Protein AF-A0A9K3EDT5-F1 (afdb_monomer)

Foldseek 3Di:
DDDDDDDDDDDDDPPPVCVVLVVVVVVLVVLLVVLVVVLVVLVVVVVVDDDDDPVVVVVSVVVNVVSVVVNVVSVVVVVVSVVVVVVVVVVVVVVVVVVVVVPDDDDDDDDDDDDDDDDDDDDDDDDDDDDDDDDDDDDDDDDDDDDDDDDDDDDDDDDDDDDDDDDDDDDDDDDDDDDDDDDDPDDDPPVVVVVVVVVVVVVVVVVVVVVVVVVVVVVVVVVVVVVVVVVVVVVVVVVVVVVVVVVVVVVVVVVVVVVVVVVVVVVVVVVVVVVVVVVVVVVVVVVVVVVVVVVVVVVVVVVVVVVVVVVVVVVVVVVVVVVVVVVVVVVVVVVVVVVVVVVVVVVVVVVVVVVD

Mean predicted aligned error: 22.9 Å

InterPro domains:
  IPR051861 NET actin-binding domain-containing protein [PTHR32258] (10-166)

Structure (mmCIF, N/CA/C/O backbone):
data_AF-A0A9K3EDT5-F1
#
_entry.id   AF-A0A9K3EDT5-F1
#
loop_
_atom_site.group_PDB
_atom_site.id
_atom_site.type_symbol
_atom_site.label_atom_id
_atom_site.label_alt_id
_atom_site.label_comp_id
_atom_site.label_asym_id
_atom_site.label_entity_id
_atom_site.label_seq_id
_atom_site.pdbx_PDB_ins_code
_atom_site.Cartn_x
_atom_site.Cartn_y
_atom_site.Cartn_z
_atom_site.occupancy
_atom_site.B_iso_or_equiv
_atom_site.auth_seq_id
_atom_site.auth_comp_id
_atom_site.auth_asym_id
_atom_site.auth_atom_id
_atom_site.pdbx_PDB_model_num
ATOM 1 N N . MET A 1 1 ? -32.997 23.602 61.414 1.00 43.16 1 MET A N 1
ATOM 2 C CA . MET A 1 1 ? -34.288 23.415 60.732 1.00 43.16 1 MET A CA 1
ATOM 3 C C . MET A 1 1 ? -34.269 24.333 59.527 1.00 43.16 1 MET A C 1
ATOM 5 O O . MET A 1 1 ? -34.545 25.509 59.678 1.00 43.16 1 MET A O 1
ATOM 9 N N . GLU A 1 2 ? -33.826 23.812 58.388 1.00 38.19 2 GLU A N 1
ATOM 10 C CA . GLU A 1 2 ? -34.026 24.411 57.066 1.00 38.19 2 GLU A CA 1
ATOM 11 C C . GLU A 1 2 ? -33.925 23.248 56.064 1.00 38.19 2 GLU A C 1
ATOM 13 O O . GLU A 1 2 ? -32.839 22.777 55.736 1.00 38.19 2 GLU A O 1
ATOM 18 N N . GLY A 1 3 ? -35.081 22.667 55.724 1.00 40.41 3 GLY A N 1
ATOM 19 C CA . GLY A 1 3 ? -35.295 22.079 54.396 1.00 40.41 3 GLY A CA 1
ATOM 20 C C . GLY A 1 3 ? -35.531 23.244 53.425 1.00 40.41 3 GLY A C 1
ATOM 21 O O . GLY A 1 3 ? -35.895 24.324 53.878 1.00 40.41 3 GLY A O 1
ATOM 22 N N . VAL A 1 4 ? -35.277 23.133 52.122 1.00 38.19 4 VAL A N 1
ATOM 23 C CA . VAL A 1 4 ? -36.151 22.424 51.178 1.00 38.19 4 VAL A CA 1
ATOM 24 C C . VAL A 1 4 ? -35.347 21.888 49.979 1.00 38.19 4 VAL A C 1
ATOM 26 O O . VAL A 1 4 ? -34.751 22.636 49.214 1.00 38.19 4 VAL A O 1
ATOM 29 N N . GLU A 1 5 ? -35.352 20.560 49.879 1.00 33.84 5 GLU A N 1
ATOM 30 C CA . GLU A 1 5 ? -35.583 19.697 48.709 1.00 33.84 5 GLU A CA 1
ATOM 31 C C . GLU A 1 5 ? -35.160 20.153 47.296 1.00 33.84 5 GLU A C 1
ATOM 33 O O . GLU A 1 5 ? -35.779 20.989 46.641 1.00 33.84 5 GLU A O 1
ATOM 38 N N . THR A 1 6 ? -34.189 19.416 46.752 1.00 42.72 6 THR A N 1
ATOM 39 C CA . THR A 1 6 ? -33.945 19.236 45.318 1.00 42.72 6 THR A CA 1
ATOM 40 C C . THR A 1 6 ? -35.070 18.422 44.678 1.00 42.72 6 THR A C 1
ATOM 42 O O . THR A 1 6 ? -35.209 17.232 44.966 1.00 42.72 6 THR A O 1
ATOM 45 N N . LYS A 1 7 ? -35.839 19.031 43.769 1.00 34.59 7 LYS A N 1
ATOM 46 C CA . LYS A 1 7 ? -36.836 18.332 42.946 1.00 34.59 7 LYS A CA 1
ATOM 47 C C . LYS A 1 7 ? -36.276 18.081 41.545 1.00 34.59 7 LYS A C 1
ATOM 49 O O . LYS A 1 7 ? -36.161 18.990 40.726 1.00 34.59 7 LYS A O 1
ATOM 54 N N . SER A 1 8 ? -35.893 16.835 41.299 1.00 40.53 8 SER A N 1
ATOM 55 C CA . SER A 1 8 ? -35.549 16.280 39.992 1.00 40.53 8 SER A CA 1
ATOM 56 C C . SER A 1 8 ? -36.792 16.224 39.097 1.00 40.53 8 SER A C 1
ATOM 58 O O . SER A 1 8 ? -37.817 15.671 39.488 1.00 40.53 8 SER A O 1
ATOM 60 N N . PHE A 1 9 ? -36.703 16.773 37.882 1.00 32.06 9 PHE A N 1
ATOM 61 C CA . PHE A 1 9 ? -37.704 16.540 36.840 1.00 32.06 9 PHE A CA 1
ATOM 62 C C . PHE A 1 9 ? -37.253 15.397 35.934 1.00 32.06 9 PHE A C 1
ATOM 64 O O . PHE A 1 9 ? -36.204 15.443 35.291 1.00 32.06 9 PHE A O 1
ATOM 71 N N . SER A 1 10 ? -38.068 14.350 35.959 1.00 39.06 10 SER A N 1
ATOM 72 C CA . SER A 1 10 ? -37.917 13.073 35.284 1.00 39.06 10 SER A CA 1
ATOM 73 C C . SER A 1 10 ? -38.085 13.169 33.769 1.00 39.06 10 SER A C 1
ATOM 75 O O . SER A 1 10 ? -39.024 13.772 33.256 1.00 39.06 10 SER A O 1
ATOM 77 N N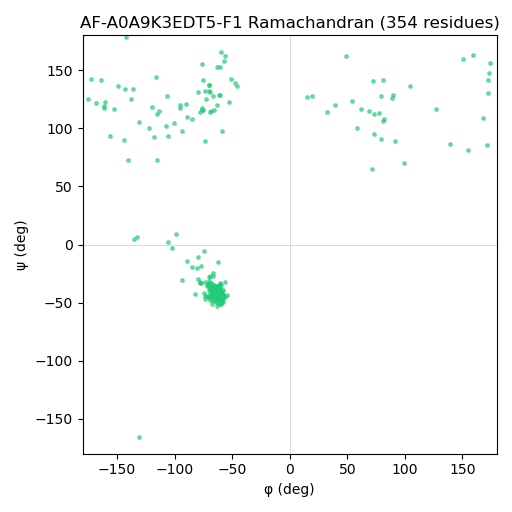 . LEU A 1 11 ? -37.180 12.465 33.097 1.00 48.59 11 LEU A N 1
ATOM 78 C CA . LEU A 1 11 ? -37.213 11.991 31.722 1.00 48.59 11 LEU A CA 1
ATOM 79 C C . LEU A 1 11 ? -38.426 11.075 31.492 1.00 48.59 11 LEU A C 1
ATOM 81 O O . LEU A 1 11 ? -38.347 9.888 31.788 1.00 48.59 11 LEU A O 1
ATOM 85 N N . VAL A 1 12 ? -39.528 11.590 30.954 1.00 46.44 12 VAL A N 1
ATOM 86 C CA . VAL A 1 12 ? -40.590 10.754 30.376 1.00 46.44 12 VAL A CA 1
ATOM 87 C C . VAL A 1 12 ? -41.151 11.478 29.150 1.00 46.44 12 VAL A C 1
ATOM 89 O O . VAL A 1 12 ? -41.390 12.676 29.213 1.00 46.44 12 VAL A O 1
ATOM 92 N N . GLU A 1 13 ? -41.315 10.716 28.062 1.00 46.66 13 GLU A N 1
ATOM 93 C CA . GLU A 1 13 ? -41.901 11.055 26.746 1.00 46.66 13 GLU A CA 1
ATOM 94 C C . GLU A 1 13 ? -40.942 11.395 25.592 1.00 46.66 13 GLU A C 1
ATOM 96 O O . GLU A 1 13 ? -40.908 12.494 25.058 1.00 46.66 13 GLU A O 1
ATOM 101 N N . GLY A 1 14 ? -40.234 10.364 25.114 1.00 44.78 14 GLY A N 1
ATOM 102 C CA . GLY A 1 14 ? -39.784 10.258 23.713 1.00 44.78 14 GLY A CA 1
ATOM 103 C C . GLY A 1 14 ? -40.068 8.882 23.081 1.00 44.78 14 GLY A C 1
ATOM 104 O O . GLY A 1 14 ? -39.620 8.582 21.973 1.00 44.78 14 GLY A O 1
ATOM 105 N N . SER A 1 15 ? -40.790 8.002 23.787 1.00 54.62 15 SER A N 1
ATOM 106 C CA . SER A 1 15 ? -40.673 6.550 23.591 1.00 54.62 15 SER A CA 1
ATOM 107 C C . SER A 1 15 ? -41.375 5.982 22.357 1.00 54.62 15 SER A C 1
ATOM 109 O O . SER A 1 15 ? -41.018 4.888 21.929 1.00 54.62 15 SER A O 1
ATOM 111 N N . GLN A 1 16 ? -42.328 6.685 21.736 1.00 50.31 16 GLN A N 1
ATOM 112 C CA . GLN A 1 16 ? -43.025 6.137 20.561 1.00 50.31 16 GLN A CA 1
ATOM 113 C C . GLN A 1 16 ? -42.397 6.563 19.224 1.00 50.31 16 GLN A C 1
ATOM 115 O O . GLN A 1 16 ? -42.404 5.789 18.265 1.00 50.31 16 GLN A O 1
ATOM 120 N N . ILE A 1 17 ? -41.797 7.755 19.173 1.00 52.16 17 ILE A N 1
ATOM 121 C CA . ILE A 1 17 ? -41.116 8.289 17.982 1.00 52.16 17 ILE A CA 1
ATOM 122 C C . ILE A 1 17 ? -39.693 7.722 17.897 1.00 52.16 17 ILE A C 1
ATOM 124 O O . ILE A 1 17 ? -39.290 7.224 16.844 1.00 52.16 17 ILE A O 1
ATOM 128 N N . GLY A 1 18 ? -38.978 7.665 19.029 1.00 54.50 18 GLY A N 1
ATOM 129 C CA . GLY A 1 18 ? -37.650 7.051 19.101 1.00 54.50 18 GLY A CA 1
ATOM 130 C C . GLY A 1 18 ? -37.652 5.566 18.732 1.00 54.50 18 GLY A C 1
ATOM 131 O O . GLY A 1 18 ? -36.713 5.092 18.105 1.00 54.50 18 GLY A O 1
ATOM 132 N N . SER A 1 19 ? -38.732 4.837 19.034 1.00 51.31 19 SER A N 1
ATOM 133 C CA . SER A 1 19 ? -38.853 3.408 18.717 1.00 51.31 19 SER A CA 1
ATOM 134 C C . SER A 1 19 ? -39.018 3.137 17.213 1.00 51.31 19 SER A C 1
ATOM 136 O O . SER A 1 19 ? -38.312 2.289 16.661 1.00 51.31 19 SER A O 1
ATOM 138 N N . LYS A 1 20 ? -39.882 3.890 16.513 1.00 55.53 20 LYS A N 1
ATOM 139 C CA . LYS A 1 20 ? -40.052 3.750 15.052 1.00 55.53 20 LYS A CA 1
ATOM 140 C C . LYS A 1 20 ? -38.806 4.200 14.288 1.00 55.53 20 LYS A C 1
ATOM 142 O O . LYS A 1 20 ? -38.405 3.544 13.329 1.00 55.53 20 LYS A O 1
ATOM 147 N N . PHE A 1 21 ? -38.162 5.270 14.753 1.00 58.94 21 PHE A N 1
ATOM 148 C CA . PHE A 1 21 ? -36.914 5.766 14.180 1.00 58.94 21 PHE A CA 1
ATOM 149 C C . PHE A 1 21 ? -35.750 4.797 14.413 1.00 58.94 21 PHE A C 1
ATOM 151 O O . PHE A 1 21 ? -35.014 4.493 13.482 1.00 58.94 21 PHE A O 1
ATOM 158 N N . SER A 1 22 ? -35.627 4.243 15.623 1.00 59.16 22 SER A N 1
ATOM 159 C CA . SER A 1 22 ? -34.607 3.240 15.953 1.00 59.16 22 SER A CA 1
ATOM 160 C C . SER A 1 22 ? -34.747 1.977 15.107 1.00 59.16 22 SER A C 1
ATOM 162 O O . SER A 1 22 ? -33.737 1.369 14.769 1.00 59.16 22 SER A O 1
ATOM 164 N N . THR A 1 23 ? -35.976 1.590 14.760 1.00 65.00 23 THR A N 1
ATOM 165 C CA . THR A 1 23 ? -36.232 0.411 13.920 1.00 65.00 23 THR A CA 1
ATOM 166 C C . THR A 1 23 ? -35.861 0.691 12.460 1.00 65.00 23 THR A C 1
ATOM 168 O O . THR A 1 23 ? -35.107 -0.069 11.865 1.00 65.00 23 THR A O 1
ATOM 171 N N . CYS A 1 24 ? -36.281 1.834 11.906 1.00 64.38 24 CYS A N 1
ATOM 172 C CA . CYS A 1 24 ? -35.968 2.196 10.519 1.00 64.38 24 CYS A CA 1
ATOM 173 C C . CYS A 1 24 ? -34.476 2.523 10.303 1.00 64.38 24 CYS A C 1
ATOM 175 O O . CYS A 1 24 ? -33.900 2.185 9.271 1.00 64.38 24 CYS A O 1
ATOM 177 N N . LEU A 1 25 ? -33.822 3.137 11.294 1.00 69.31 25 LEU A N 1
ATOM 178 C CA . LEU A 1 25 ? -32.380 3.374 11.276 1.00 69.31 25 LEU A CA 1
ATOM 179 C C . LEU A 1 25 ? -31.603 2.053 11.301 1.00 69.31 25 LEU A C 1
ATOM 181 O O . LEU A 1 25 ? -30.634 1.910 10.561 1.00 69.31 25 LEU A O 1
ATOM 185 N N . ALA A 1 26 ? -32.034 1.088 12.119 1.00 66.31 26 ALA A N 1
ATOM 186 C CA . ALA A 1 26 ? -31.410 -0.230 12.175 1.00 66.31 26 ALA A CA 1
ATOM 187 C C . ALA A 1 26 ? -31.532 -0.971 10.833 1.00 66.31 26 ALA A C 1
ATOM 189 O O . ALA A 1 26 ? -30.523 -1.451 10.322 1.00 66.31 26 ALA A O 1
ATOM 190 N N . GLU A 1 27 ? -32.720 -0.972 10.220 1.00 73.50 27 GLU A N 1
ATOM 191 C CA . GLU A 1 27 ? -32.956 -1.562 8.892 1.00 73.50 27 GLU A CA 1
ATOM 192 C C . GLU A 1 27 ? -32.094 -0.900 7.801 1.00 73.50 27 GLU A C 1
ATOM 194 O O . GLU A 1 27 ? -31.499 -1.586 6.967 1.00 73.50 27 GLU A O 1
ATOM 199 N N . ASN A 1 28 ? -31.958 0.431 7.828 1.00 74.56 28 ASN A N 1
ATOM 200 C CA . ASN A 1 28 ? -31.120 1.169 6.879 1.00 74.56 28 ASN A CA 1
ATOM 201 C C . ASN A 1 28 ? -29.622 0.878 7.066 1.00 74.56 28 ASN A C 1
ATOM 203 O O . ASN A 1 28 ? -28.891 0.754 6.082 1.00 74.56 28 ASN A O 1
ATOM 207 N N . VAL A 1 29 ? -29.151 0.769 8.312 1.00 73.12 29 VAL A N 1
ATOM 208 C CA . VAL A 1 29 ? -27.751 0.437 8.622 1.00 73.12 29 VAL A CA 1
ATOM 209 C C . VAL A 1 29 ? -27.432 -0.999 8.210 1.00 73.12 29 VAL A C 1
ATOM 211 O O . VAL A 1 29 ? -26.377 -1.241 7.621 1.00 73.12 29 VAL A O 1
ATOM 214 N N . GLU A 1 30 ? -28.340 -1.939 8.460 1.00 75.94 30 GLU A N 1
ATOM 215 C CA . GLU A 1 30 ? -28.186 -3.336 8.052 1.00 75.94 30 GLU A CA 1
ATOM 216 C C . GLU A 1 30 ? -28.188 -3.476 6.520 1.00 75.94 30 GLU A C 1
ATOM 218 O O . GLU A 1 30 ? -27.283 -4.099 5.956 1.00 75.94 30 GLU A O 1
ATOM 223 N N . GLY A 1 31 ? -29.116 -2.803 5.827 1.00 76.56 31 GLY A N 1
ATOM 224 C CA . GLY A 1 31 ? -29.148 -2.745 4.361 1.00 76.56 31 GLY A CA 1
ATOM 225 C C . GLY A 1 31 ? -27.883 -2.119 3.760 1.00 76.56 31 GLY A C 1
ATOM 226 O O . GLY A 1 31 ? -27.302 -2.659 2.815 1.00 76.56 31 GLY A O 1
ATOM 227 N N . PHE A 1 32 ? -27.387 -1.026 4.351 1.00 78.06 32 PHE A N 1
ATOM 228 C CA . PHE A 1 32 ? -26.125 -0.390 3.959 1.00 78.06 32 PHE A CA 1
ATOM 229 C C . PHE A 1 32 ? -24.941 -1.356 4.090 1.00 78.06 32 PHE A C 1
ATOM 231 O O . PHE A 1 32 ? -24.145 -1.502 3.158 1.00 78.06 32 PHE A O 1
ATOM 238 N N . GLN A 1 33 ? -24.833 -2.045 5.226 1.00 73.25 33 GLN A N 1
ATOM 239 C CA . GLN A 1 33 ? -23.751 -2.996 5.479 1.00 73.25 33 GLN A CA 1
ATOM 240 C C . GLN A 1 33 ? -23.803 -4.199 4.531 1.00 73.25 33 GLN A C 1
ATOM 242 O O . GLN A 1 33 ? -22.755 -4.631 4.039 1.00 73.25 33 GLN A O 1
ATOM 247 N N . GLN A 1 34 ? -24.998 -4.705 4.222 1.00 82.12 34 GLN A N 1
ATOM 248 C CA . GLN A 1 34 ? -25.176 -5.807 3.280 1.00 82.12 34 GLN A CA 1
ATOM 249 C C . GLN A 1 34 ? -24.757 -5.410 1.853 1.00 82.12 34 GLN A C 1
ATOM 251 O O . GLN A 1 34 ? -23.993 -6.142 1.220 1.00 82.12 34 GLN A O 1
ATOM 256 N N . CYS A 1 35 ? -25.145 -4.222 1.377 1.00 78.06 35 CYS A N 1
ATOM 257 C CA . CYS A 1 35 ? -24.711 -3.716 0.070 1.00 78.06 35 CYS A CA 1
ATOM 258 C C . CYS A 1 35 ? -23.188 -3.529 -0.011 1.00 78.06 35 CYS A C 1
ATOM 260 O O . CYS A 1 35 ? -22.565 -3.933 -0.993 1.00 78.06 35 CYS A O 1
ATOM 262 N N . VAL A 1 36 ? -22.558 -2.968 1.028 1.00 75.94 36 VAL A N 1
ATOM 263 C CA . VAL A 1 36 ? -21.090 -2.821 1.085 1.00 75.94 36 VAL A CA 1
ATOM 264 C C . VAL A 1 36 ? -20.396 -4.184 1.024 1.00 75.94 36 VAL A C 1
ATOM 266 O O . VAL A 1 36 ? -19.414 -4.349 0.298 1.00 75.94 36 VAL A O 1
ATOM 269 N N . LYS A 1 37 ? -20.922 -5.181 1.739 1.00 77.38 37 LYS A N 1
ATOM 270 C CA . LYS A 1 37 ? -20.393 -6.550 1.739 1.00 77.38 37 LYS A CA 1
ATOM 271 C C . LYS A 1 37 ? -20.474 -7.205 0.357 1.00 77.38 37 LYS A C 1
ATOM 273 O O . LYS A 1 37 ? -19.525 -7.867 -0.062 1.00 77.38 37 LYS A O 1
ATOM 278 N N . GLU A 1 38 ? -21.574 -7.012 -0.365 1.00 80.12 38 GLU A N 1
ATOM 279 C CA . GLU A 1 38 ? -21.746 -7.543 -1.723 1.00 80.12 38 GLU A CA 1
ATOM 280 C C . GLU A 1 38 ? -20.844 -6.840 -2.743 1.00 80.12 38 GLU A C 1
ATOM 282 O O . GLU A 1 38 ? -20.225 -7.511 -3.572 1.00 80.12 38 GLU A O 1
ATOM 287 N N . ILE A 1 39 ? -20.674 -5.519 -2.630 1.00 81.44 39 ILE A N 1
ATOM 288 C CA . ILE A 1 39 ? -19.723 -4.747 -3.445 1.00 81.44 39 ILE A CA 1
ATOM 289 C C . ILE A 1 39 ? -18.290 -5.251 -3.238 1.00 81.44 39 ILE A C 1
ATOM 291 O O . ILE A 1 39 ? -17.585 -5.516 -4.212 1.00 81.44 39 ILE A O 1
ATOM 295 N N . LEU A 1 40 ? -17.862 -5.429 -1.985 1.00 73.06 40 LEU A N 1
ATOM 296 C CA . LEU A 1 40 ? -16.523 -5.934 -1.671 1.00 73.06 40 LEU A CA 1
ATOM 297 C C . LEU A 1 40 ? -16.305 -7.344 -2.225 1.00 73.06 40 LEU A C 1
ATOM 299 O O . LEU A 1 40 ? -15.258 -7.608 -2.810 1.00 73.06 40 LEU A O 1
ATOM 303 N N . LYS A 1 41 ? -17.316 -8.216 -2.139 1.00 78.62 41 LYS A N 1
ATOM 304 C CA . LYS A 1 41 ? -17.271 -9.557 -2.734 1.00 78.62 41 LYS A CA 1
ATOM 305 C C . LYS A 1 41 ? -17.136 -9.510 -4.261 1.00 78.62 41 LYS A C 1
ATOM 307 O O . LYS A 1 41 ? -16.393 -10.308 -4.825 1.00 78.62 41 LYS A O 1
ATOM 312 N N . LEU A 1 42 ? -17.832 -8.592 -4.936 1.00 75.69 42 LEU A N 1
ATOM 313 C CA . LEU A 1 42 ? -17.721 -8.414 -6.390 1.00 75.69 42 LEU A CA 1
ATOM 314 C C . LEU A 1 42 ? -16.329 -7.910 -6.805 1.00 75.69 42 LEU A C 1
ATOM 316 O O . LEU A 1 42 ? -15.800 -8.378 -7.811 1.00 75.69 42 LEU A O 1
ATOM 320 N N . ILE A 1 43 ? -15.726 -7.008 -6.023 1.00 70.31 43 ILE A N 1
ATOM 321 C CA . ILE A 1 43 ? -14.359 -6.503 -6.249 1.00 70.31 43 ILE A CA 1
ATOM 322 C C . ILE A 1 43 ? -13.320 -7.607 -5.995 1.00 70.31 43 ILE A C 1
ATOM 324 O O . ILE A 1 43 ? -12.399 -7.793 -6.788 1.00 70.31 43 ILE A O 1
ATOM 328 N N . GLU A 1 44 ? -13.484 -8.384 -4.925 1.00 69.50 44 GLU A N 1
ATOM 329 C CA . GLU A 1 44 ? -12.588 -9.492 -4.569 1.00 69.50 44 GLU A CA 1
ATOM 330 C C . GLU A 1 44 ? -12.636 -10.632 -5.601 1.00 69.50 44 GLU A C 1
ATOM 332 O O . GLU A 1 44 ? -11.614 -11.236 -5.925 1.00 69.50 44 GLU A O 1
ATOM 337 N N . GLN A 1 45 ? -13.804 -10.886 -6.197 1.00 64.69 45 GLN A N 1
ATOM 338 C CA . GLN A 1 45 ? -13.939 -11.817 -7.321 1.00 64.69 45 GLN A CA 1
ATOM 339 C C . GLN A 1 45 ? -13.238 -11.331 -8.600 1.00 64.69 45 GLN A C 1
ATOM 341 O O . GLN A 1 45 ? -12.869 -12.161 -9.429 1.00 64.69 45 GLN A O 1
ATOM 346 N N . ASP A 1 46 ? -13.035 -10.024 -8.777 1.00 58.41 46 ASP A N 1
ATOM 347 C CA . ASP A 1 46 ? -12.356 -9.451 -9.946 1.00 58.41 46 ASP A CA 1
ATOM 348 C C . ASP A 1 46 ? -10.830 -9.595 -9.865 1.00 58.41 46 ASP A C 1
ATOM 350 O O . ASP A 1 46 ? -10.180 -9.875 -10.870 1.00 58.41 46 ASP A O 1
ATOM 354 N N . GLY A 1 47 ? -10.268 -9.548 -8.651 1.00 58.72 47 GLY A N 1
ATOM 355 C CA . GLY A 1 47 ? -8.847 -9.829 -8.406 1.00 58.72 47 GLY A CA 1
ATOM 356 C C . GLY A 1 47 ? -8.409 -11.259 -8.762 1.00 58.72 47 GLY A C 1
ATOM 357 O O . GLY A 1 47 ? -7.216 -11.512 -8.900 1.00 58.72 47 GLY A O 1
ATOM 358 N N . ASN A 1 48 ? -9.363 -12.178 -8.949 1.00 54.97 48 ASN A N 1
ATOM 359 C CA . ASN A 1 48 ? -9.121 -13.588 -9.272 1.00 54.97 48 ASN A CA 1
ATOM 360 C C . ASN A 1 48 ? -9.337 -13.935 -10.759 1.00 54.97 48 ASN A C 1
ATOM 362 O O . ASN A 1 48 ? -9.123 -15.083 -11.147 1.00 54.97 48 ASN A O 1
ATOM 366 N N . LEU A 1 49 ? -9.768 -12.986 -11.598 1.00 52.12 49 LEU A N 1
ATOM 367 C CA . LEU A 1 49 ? -10.100 -13.222 -13.008 1.00 52.12 49 LEU A CA 1
ATOM 368 C C . LEU A 1 49 ? -9.141 -12.464 -13.926 1.00 52.12 49 LEU A C 1
ATOM 370 O O . LEU A 1 49 ? -9.490 -11.485 -14.581 1.00 52.12 49 LEU A O 1
ATOM 374 N N . SER A 1 50 ? -7.910 -12.962 -13.984 1.00 54.62 50 SER A N 1
ATOM 375 C CA . SER A 1 50 ? -7.046 -12.719 -15.132 1.00 54.62 50 SER A CA 1
ATOM 376 C C . SER A 1 50 ? -7.634 -13.485 -16.317 1.00 54.62 50 SER A C 1
ATOM 378 O O . SER A 1 50 ? -7.634 -14.711 -16.297 1.00 54.62 50 SER A O 1
ATOM 380 N N . GLU A 1 51 ? -8.101 -12.752 -17.332 1.00 58.34 51 GLU A N 1
ATOM 381 C CA . GLU A 1 51 ? -8.315 -13.242 -18.703 1.00 58.34 51 GLU A CA 1
ATOM 382 C C . GLU A 1 51 ? -9.600 -14.070 -18.936 1.00 58.34 51 GLU A C 1
ATOM 384 O O . GLU A 1 51 ? -9.590 -15.286 -18.805 1.00 58.34 51 GLU A O 1
ATOM 389 N N . THR A 1 52 ? -10.726 -13.422 -19.306 1.00 48.88 52 THR A N 1
ATOM 390 C CA . THR A 1 52 ? -11.653 -13.854 -20.395 1.00 48.88 52 THR A CA 1
ATOM 391 C C . THR A 1 52 ? -12.969 -13.041 -20.481 1.00 48.88 52 THR A C 1
ATOM 393 O O . THR A 1 52 ? -13.728 -12.920 -19.526 1.00 48.88 52 THR A O 1
ATOM 396 N N . THR A 1 53 ? -13.283 -12.584 -21.704 1.00 52.19 53 THR A N 1
ATOM 397 C CA . THR A 1 53 ? -14.575 -12.085 -22.253 1.00 52.19 53 THR A CA 1
ATOM 398 C C . THR A 1 53 ? -15.157 -10.744 -21.749 1.00 52.19 53 THR A C 1
ATOM 400 O O . THR A 1 53 ? -15.615 -10.601 -20.620 1.00 52.19 53 THR A O 1
ATOM 403 N N . SER A 1 54 ? -15.224 -9.766 -22.667 1.00 55.56 54 SER A N 1
ATOM 404 C CA . SER A 1 54 ? -15.727 -8.390 -22.470 1.00 55.56 54 SER A CA 1
ATOM 405 C C . SER A 1 54 ? -17.166 -8.301 -21.936 1.00 55.56 54 SER A C 1
ATOM 407 O O . SER A 1 54 ? -17.476 -7.394 -21.169 1.00 55.56 54 SER A O 1
ATOM 409 N N . GLU A 1 55 ? -18.040 -9.250 -22.286 1.00 59.56 55 GLU A N 1
ATOM 410 C CA . GLU A 1 55 ? -19.457 -9.242 -21.879 1.00 59.56 55 GLU A CA 1
ATOM 411 C C . GLU A 1 55 ? -19.650 -9.495 -20.369 1.00 59.56 55 GLU A C 1
ATOM 413 O O . GLU A 1 55 ? -20.602 -9.002 -19.759 1.00 59.56 55 GLU A O 1
ATOM 418 N N . PHE A 1 56 ? -18.720 -10.206 -19.721 1.00 60.75 56 PHE A N 1
ATOM 419 C CA . PHE A 1 56 ? -18.784 -10.481 -18.284 1.00 60.75 56 PHE A CA 1
ATOM 420 C C . PHE A 1 56 ? -18.363 -9.271 -17.432 1.00 60.75 56 PHE A C 1
ATOM 422 O O . PHE A 1 56 ? -18.933 -9.033 -16.361 1.00 60.75 56 PHE A O 1
ATOM 429 N N . CYS A 1 57 ? -17.418 -8.463 -17.923 1.00 59.88 57 CYS A N 1
ATOM 430 C CA . CYS A 1 57 ? -17.013 -7.206 -17.288 1.00 59.88 57 CYS A CA 1
ATOM 431 C C . CYS A 1 57 ? -18.149 -6.172 -17.287 1.00 59.88 57 CYS A C 1
ATOM 433 O O . CYS A 1 57 ? -18.375 -5.521 -16.265 1.00 59.88 57 CYS A O 1
ATOM 435 N N . ASP A 1 58 ? -18.924 -6.073 -18.371 1.00 64.19 58 ASP A N 1
ATOM 436 C CA . ASP A 1 58 ? -20.071 -5.157 -18.451 1.00 64.19 58 ASP A CA 1
ATOM 437 C C . ASP A 1 58 ? -21.229 -5.591 -17.532 1.00 64.19 58 ASP A C 1
ATOM 439 O O . ASP A 1 58 ? -21.840 -4.767 -16.836 1.00 64.19 58 ASP A O 1
ATOM 443 N N . GLY A 1 59 ? -21.482 -6.901 -17.427 1.00 71.00 59 GLY A N 1
ATOM 444 C CA . GLY A 1 59 ? -22.447 -7.467 -16.476 1.00 71.00 59 GLY A CA 1
ATOM 445 C C . GLY A 1 59 ? -22.067 -7.243 -15.004 1.00 71.00 59 GLY A C 1
ATOM 446 O O . GLY A 1 59 ? -22.924 -6.987 -14.158 1.00 71.00 59 GLY A O 1
ATOM 447 N N . LYS A 1 60 ? -20.774 -7.291 -14.673 1.00 69.06 60 LYS A N 1
ATOM 448 C CA . LYS A 1 60 ? -20.275 -6.974 -13.324 1.00 69.06 60 LYS A CA 1
ATOM 449 C C . LYS A 1 60 ? -20.320 -5.482 -13.023 1.00 69.06 60 LYS A C 1
ATOM 451 O O . LYS A 1 60 ? -20.777 -5.089 -11.951 1.00 69.06 60 LYS A O 1
ATOM 456 N N . LYS A 1 61 ? -19.890 -4.648 -13.973 1.00 71.38 61 LYS A N 1
ATOM 457 C CA . LYS A 1 61 ? -19.915 -3.187 -13.849 1.00 71.38 61 LYS A CA 1
ATOM 458 C C . LYS A 1 61 ? -21.336 -2.675 -13.641 1.00 71.38 61 LYS A C 1
ATOM 460 O O . LYS A 1 61 ? -21.544 -1.812 -12.792 1.00 71.38 61 LYS A O 1
ATOM 465 N N . SER A 1 62 ? -22.319 -3.229 -14.349 1.00 73.44 62 SER A N 1
ATOM 466 C CA . SER A 1 62 ? -23.733 -2.879 -14.161 1.00 73.44 62 SER A CA 1
ATOM 467 C C . SER A 1 62 ? -24.277 -3.305 -12.788 1.00 73.44 62 SER A C 1
ATOM 469 O O . SER A 1 62 ? -24.950 -2.504 -12.137 1.00 73.44 62 SER A O 1
ATOM 471 N N . LYS A 1 63 ? -23.924 -4.494 -12.277 1.00 78.38 63 LYS A N 1
ATOM 472 C CA . LYS A 1 63 ? -24.281 -4.928 -10.907 1.00 78.38 63 LYS A CA 1
ATOM 473 C C . LYS A 1 63 ? -23.645 -4.055 -9.825 1.00 78.38 63 LYS A C 1
ATOM 475 O O . LYS A 1 63 ? -24.342 -3.589 -8.930 1.00 78.38 63 LYS A O 1
ATOM 480 N N . LEU A 1 64 ? -22.350 -3.763 -9.944 1.00 80.19 64 LEU A N 1
ATOM 481 C CA . LEU A 1 64 ? -21.642 -2.855 -9.039 1.00 80.19 64 LEU A CA 1
ATOM 482 C C . LEU A 1 64 ? -22.274 -1.454 -9.054 1.00 80.19 64 LEU A C 1
ATOM 484 O O . LEU A 1 64 ? -22.535 -0.879 -8.002 1.00 80.19 64 LEU A O 1
ATOM 488 N N . THR A 1 65 ? -22.586 -0.938 -10.245 1.00 71.75 65 THR A N 1
ATOM 489 C CA . THR A 1 65 ? -23.270 0.353 -10.422 1.00 71.75 65 THR A CA 1
ATOM 490 C C . THR A 1 65 ? -24.649 0.356 -9.756 1.00 71.75 65 THR A C 1
ATOM 492 O O . THR A 1 65 ? -25.015 1.341 -9.120 1.00 71.75 65 THR A O 1
ATOM 495 N N . THR A 1 66 ? -25.390 -0.754 -9.840 1.00 80.69 66 THR A N 1
ATOM 496 C CA . THR A 1 66 ? -26.711 -0.910 -9.206 1.00 80.69 66 THR A CA 1
ATOM 497 C C . THR A 1 66 ? -26.610 -0.853 -7.680 1.00 80.69 66 THR A C 1
ATOM 499 O O . THR A 1 66 ? -27.315 -0.061 -7.058 1.00 80.69 66 THR A O 1
ATOM 502 N N . HIS A 1 67 ? -25.683 -1.600 -7.072 1.00 80.69 67 HIS A N 1
ATOM 503 C CA . HIS A 1 67 ? -25.496 -1.579 -5.615 1.00 80.69 67 HIS A CA 1
ATOM 504 C C . HIS A 1 67 ? -24.973 -0.229 -5.100 1.00 80.69 67 HIS A C 1
ATOM 506 O O . HIS A 1 67 ? -25.394 0.234 -4.042 1.00 80.69 67 HIS A O 1
ATOM 512 N N . VAL A 1 68 ? -24.098 0.449 -5.851 1.00 80.00 68 VAL A N 1
ATOM 513 C CA . VAL A 1 68 ? -23.631 1.806 -5.506 1.00 80.00 68 VAL A CA 1
ATOM 514 C C . VAL A 1 68 ? -24.771 2.833 -5.595 1.00 80.00 68 VAL A C 1
ATOM 516 O O . VAL A 1 68 ? -24.866 3.732 -4.752 1.00 80.00 68 VAL A O 1
ATOM 519 N N . ALA A 1 69 ? -25.671 2.695 -6.572 1.00 73.06 69 ALA A N 1
ATOM 520 C CA . ALA A 1 69 ? -26.861 3.537 -6.679 1.00 73.06 69 ALA A CA 1
ATOM 521 C C . ALA A 1 69 ? -27.843 3.289 -5.520 1.00 73.06 69 ALA A C 1
ATOM 523 O O . ALA A 1 69 ? -28.375 4.240 -4.946 1.00 73.06 69 ALA A O 1
ATOM 524 N N . GLU A 1 70 ? -28.037 2.031 -5.120 1.00 83.19 70 GLU A N 1
ATOM 525 C CA . GLU A 1 70 ? -28.862 1.673 -3.964 1.00 83.19 70 GLU A CA 1
ATOM 526 C C . GLU A 1 70 ? -28.278 2.200 -2.645 1.00 83.19 70 GLU A C 1
ATOM 528 O O . GLU A 1 70 ? -29.013 2.749 -1.822 1.00 83.19 70 GLU A O 1
ATOM 533 N N . LEU A 1 71 ? -26.953 2.140 -2.482 1.00 81.69 71 LEU A N 1
ATOM 534 C CA . LEU A 1 71 ? -26.245 2.743 -1.352 1.00 81.69 71 LEU A CA 1
ATOM 535 C C . LEU A 1 71 ? -26.493 4.254 -1.273 1.00 81.69 71 LEU A C 1
ATOM 537 O O . LEU A 1 71 ? -26.799 4.790 -0.208 1.00 81.69 71 LEU A O 1
ATOM 541 N N . SER A 1 72 ? -26.412 4.930 -2.420 1.00 70.12 72 SER A N 1
ATOM 542 C CA . SER A 1 72 ? -26.675 6.369 -2.531 1.00 70.12 72 SER A CA 1
ATOM 543 C C . SER A 1 72 ? -28.126 6.704 -2.170 1.00 70.12 72 SER A C 1
ATOM 545 O O . SER A 1 72 ? -28.375 7.689 -1.475 1.00 70.12 72 SER A O 1
ATOM 547 N N . ARG A 1 73 ? -29.082 5.854 -2.570 1.00 87.00 73 ARG A N 1
ATOM 548 C CA . ARG A 1 73 ? -30.502 5.987 -2.209 1.00 87.00 73 ARG A CA 1
ATOM 549 C C . ARG A 1 73 ? -30.725 5.822 -0.703 1.00 87.00 73 ARG A C 1
ATOM 551 O O . ARG A 1 73 ? -31.437 6.630 -0.115 1.00 87.00 73 ARG A O 1
ATOM 558 N N . MET A 1 74 ? -30.120 4.810 -0.076 1.00 82.25 74 MET A N 1
ATOM 559 C CA . MET A 1 74 ? -30.224 4.597 1.377 1.00 82.25 74 MET A CA 1
ATOM 560 C C . MET A 1 74 ? -29.597 5.750 2.165 1.00 82.25 74 MET A C 1
ATOM 562 O O . MET A 1 74 ? -30.183 6.223 3.135 1.00 82.25 74 MET A O 1
ATOM 566 N N . HIS A 1 75 ? -28.450 6.259 1.711 1.00 77.75 75 HIS A N 1
ATOM 567 C CA . HIS A 1 75 ? -27.820 7.428 2.318 1.00 77.75 75 HIS A CA 1
ATOM 568 C C . HIS A 1 75 ? -28.696 8.687 2.197 1.00 77.75 75 HIS A C 1
ATOM 570 O O . HIS A 1 75 ? -28.805 9.440 3.158 1.00 77.75 75 HIS A O 1
ATOM 576 N N . ALA A 1 76 ? -29.370 8.904 1.063 1.00 75.00 76 ALA A N 1
ATOM 577 C CA . ALA A 1 76 ? -30.309 10.018 0.905 1.00 75.00 76 ALA A CA 1
ATOM 578 C C . ALA A 1 76 ? -31.496 9.924 1.881 1.00 75.00 76 ALA A C 1
ATOM 580 O O . ALA A 1 76 ? -31.805 10.900 2.558 1.00 75.00 76 ALA A O 1
ATOM 581 N N . VAL A 1 77 ? -32.093 8.735 2.033 1.00 81.94 77 VAL A N 1
ATOM 582 C CA . VAL A 1 77 ? -33.173 8.499 3.011 1.00 81.94 77 VAL A CA 1
ATOM 583 C C . VAL A 1 77 ? -32.695 8.772 4.439 1.00 81.94 77 VAL A C 1
ATOM 585 O O . VAL A 1 77 ? -33.421 9.376 5.224 1.00 81.94 77 VAL A O 1
ATOM 588 N N . LEU A 1 78 ? -31.468 8.370 4.776 1.00 79.75 78 LEU A N 1
ATOM 589 C CA . LEU A 1 78 ? -30.882 8.634 6.088 1.00 79.75 78 LEU A CA 1
ATOM 590 C C . LEU A 1 78 ? -30.669 10.138 6.331 1.00 79.75 78 LEU A C 1
ATOM 592 O O . LEU A 1 78 ? -30.963 10.644 7.413 1.00 79.75 78 LEU A O 1
ATOM 596 N N . VAL A 1 79 ? -30.192 10.869 5.322 1.00 73.56 79 VAL A N 1
ATOM 597 C CA . VAL A 1 79 ? -30.038 12.330 5.392 1.00 73.56 79 VAL A CA 1
ATOM 598 C C . VAL A 1 79 ? -31.393 13.019 5.583 1.00 73.56 79 VAL A C 1
ATOM 600 O O . VAL A 1 79 ? -31.503 13.891 6.445 1.00 73.56 79 VAL A O 1
ATOM 603 N N . ASP A 1 80 ? -32.433 12.591 4.865 1.00 76.38 80 ASP A N 1
ATOM 604 C CA . ASP A 1 80 ? -33.792 13.128 5.012 1.00 76.38 80 ASP A CA 1
ATOM 605 C C . ASP A 1 80 ? -34.374 12.839 6.406 1.00 76.38 80 ASP A C 1
ATOM 607 O O . ASP A 1 80 ? -34.990 13.708 7.027 1.00 76.38 80 ASP A O 1
ATOM 611 N N . GLN A 1 81 ? -34.119 11.644 6.945 1.00 81.06 81 GLN A N 1
ATOM 612 C CA . GLN A 1 81 ? -34.491 11.267 8.311 1.00 81.06 81 GLN A CA 1
ATOM 613 C C . GLN A 1 81 ? -33.803 12.146 9.363 1.00 81.06 81 GLN A C 1
ATOM 615 O O . GLN A 1 81 ? -34.448 12.593 10.314 1.00 81.06 81 GLN A O 1
ATOM 620 N N . HIS A 1 82 ? -32.514 12.445 9.190 1.00 74.81 82 HIS A N 1
ATOM 621 C CA . HIS A 1 82 ? -31.806 13.374 10.069 1.00 74.81 82 HIS A CA 1
ATOM 622 C C . HIS A 1 82 ? -32.315 14.814 9.928 1.00 74.81 82 HIS A C 1
ATOM 624 O O . HIS A 1 82 ? -32.449 15.504 10.938 1.00 74.81 82 HIS A O 1
ATOM 630 N N . ALA A 1 83 ? -32.649 15.266 8.717 1.00 75.81 83 ALA A N 1
ATOM 631 C CA . ALA A 1 83 ? -33.236 16.586 8.498 1.00 75.81 83 ALA A CA 1
ATOM 632 C C . ALA A 1 83 ? -34.610 16.720 9.176 1.00 75.81 83 ALA A C 1
ATOM 634 O O . ALA A 1 83 ? -34.888 17.744 9.804 1.00 75.81 83 ALA A O 1
ATOM 635 N N . HIS A 1 84 ? -35.436 15.671 9.119 1.00 76.88 84 HIS A N 1
ATOM 636 C CA . HIS A 1 84 ? -36.713 15.611 9.831 1.00 76.88 84 HIS A CA 1
ATOM 637 C C . HIS A 1 84 ? -36.520 15.678 11.349 1.00 76.88 84 HIS A C 1
ATOM 639 O O . HIS A 1 84 ? -37.174 16.481 12.008 1.00 76.88 84 HIS A O 1
ATOM 645 N N . LEU A 1 85 ? -35.569 14.909 11.894 1.00 75.94 85 LEU A N 1
ATOM 646 C CA . LEU A 1 85 ? -35.253 14.904 13.326 1.00 75.94 85 LEU A CA 1
ATOM 647 C C . LEU A 1 85 ? -34.770 16.274 13.818 1.00 75.94 85 LEU A C 1
ATOM 649 O O . LEU A 1 85 ? -35.200 16.746 14.867 1.00 75.94 85 LEU A O 1
ATOM 653 N N . ILE A 1 86 ? -33.894 16.928 13.056 1.00 75.38 86 ILE A N 1
ATOM 654 C CA . ILE A 1 86 ? -33.409 18.275 13.380 1.00 75.38 86 ILE A CA 1
ATOM 655 C C . ILE A 1 86 ? -34.568 19.281 13.318 1.00 75.38 86 ILE A C 1
ATOM 657 O O . ILE A 1 86 ? -34.687 20.136 14.195 1.00 75.38 86 ILE A O 1
ATOM 661 N N . GLY A 1 87 ? -35.446 19.161 12.318 1.00 74.12 87 GLY A N 1
ATOM 662 C CA . GLY A 1 87 ? -36.626 20.012 12.169 1.00 74.12 87 GLY A CA 1
ATOM 663 C C . GLY A 1 87 ? -37.658 19.835 13.288 1.00 74.12 87 GLY A C 1
ATOM 664 O O . GLY A 1 87 ? -38.195 20.827 13.777 1.00 74.12 87 GLY A O 1
ATOM 665 N N . GLU A 1 88 ? -37.925 18.603 13.720 1.00 72.44 88 GLU A N 1
ATOM 666 C CA . GLU A 1 88 ? -38.818 18.311 14.850 1.00 72.44 88 GLU A CA 1
ATOM 667 C C . GLU A 1 88 ? -38.215 18.763 16.181 1.00 72.44 88 GLU A C 1
ATOM 669 O O . GLU A 1 88 ? -38.891 19.441 16.948 1.00 72.44 88 GLU A O 1
ATOM 674 N N . PHE A 1 89 ? -36.924 18.510 16.419 1.00 67.62 89 PHE A N 1
ATOM 675 C CA . PHE A 1 89 ? -36.244 18.963 17.635 1.00 67.62 89 PHE A CA 1
ATOM 676 C C . PHE A 1 89 ? -36.206 20.495 17.748 1.00 67.62 89 PHE A C 1
ATOM 678 O O . PHE A 1 89 ? -36.352 21.044 18.841 1.00 67.62 89 PHE A O 1
ATOM 685 N N . SER A 1 90 ? -36.057 21.201 16.622 1.00 74.12 90 SER A N 1
ATOM 686 C CA . SER A 1 90 ? -36.136 22.665 16.581 1.00 74.12 90 SER A CA 1
ATOM 687 C C . SER A 1 90 ? -37.533 23.169 16.959 1.00 74.12 90 SER A C 1
ATOM 689 O O . SER A 1 90 ? -37.646 24.103 17.749 1.00 74.12 90 SER A O 1
ATOM 691 N N . LYS A 1 91 ? -38.597 22.521 16.464 1.00 73.56 91 LYS A N 1
ATOM 692 C CA . LYS A 1 91 ? -39.993 22.863 16.800 1.00 73.56 91 LYS A CA 1
ATOM 693 C C . LYS A 1 91 ? -40.346 22.529 18.251 1.00 73.56 91 LYS A C 1
ATOM 695 O O . LYS A 1 91 ? -41.061 23.288 18.904 1.00 73.56 91 LYS A O 1
ATOM 700 N N . ASP A 1 92 ? -39.822 21.430 18.782 1.00 69.44 92 ASP A N 1
ATOM 701 C CA . ASP A 1 92 ? -39.987 21.064 20.191 1.00 69.44 92 ASP A CA 1
ATOM 702 C C . ASP A 1 92 ? -39.251 22.042 21.116 1.00 69.44 92 ASP A C 1
ATOM 704 O O . ASP A 1 92 ? -39.751 22.372 22.190 1.00 69.44 92 ASP A O 1
ATOM 708 N N . CYS A 1 93 ? -38.101 22.579 20.696 1.00 62.00 93 CYS A N 1
ATOM 709 C CA . CYS A 1 93 ? -37.419 23.646 21.428 1.00 62.00 93 CYS A CA 1
ATOM 710 C C . CYS A 1 93 ? -38.187 24.975 21.358 1.00 62.00 93 CYS A C 1
ATOM 712 O O . CYS A 1 93 ? -38.378 25.613 22.392 1.00 62.00 93 CYS A O 1
ATOM 714 N N . GLU A 1 94 ? -38.672 25.375 20.178 1.00 59.75 94 GLU A N 1
ATOM 715 C CA . GLU A 1 94 ? -39.472 26.598 19.997 1.00 59.75 94 GLU A CA 1
ATOM 716 C C . GLU A 1 94 ? -40.779 26.550 20.797 1.00 59.75 94 GLU A C 1
ATOM 718 O O . GLU A 1 94 ? -41.067 27.477 21.551 1.00 59.75 94 GLU A O 1
ATOM 723 N N . SER A 1 95 ? -41.518 25.439 20.745 1.00 61.25 95 SER A N 1
ATOM 724 C CA . SER A 1 95 ? -42.766 25.273 21.505 1.00 61.25 95 SER A CA 1
ATOM 725 C C . SER A 1 95 ? -42.552 25.217 23.024 1.00 61.25 95 SER A C 1
ATOM 727 O O . SER A 1 95 ? -43.437 25.603 23.794 1.00 61.25 95 SER A O 1
ATOM 729 N N . LYS A 1 96 ? -41.374 24.773 23.482 1.00 55.84 96 LYS A N 1
ATOM 730 C CA . LYS A 1 96 ? -40.999 24.760 24.906 1.00 55.84 96 LYS A CA 1
ATOM 731 C C . LYS A 1 96 ? -40.540 26.135 25.400 1.00 55.84 96 LYS A C 1
ATOM 733 O O . LYS A 1 96 ? -40.779 26.456 26.562 1.00 55.84 96 LYS A O 1
ATOM 738 N N . ILE A 1 97 ? -39.957 26.957 24.527 1.00 58.72 97 ILE A N 1
ATOM 739 C CA . ILE A 1 97 ? -39.624 28.364 24.802 1.00 58.72 97 ILE A CA 1
ATOM 740 C C . ILE A 1 97 ? -40.894 29.233 24.781 1.00 58.72 97 ILE A C 1
ATOM 742 O O . ILE A 1 97 ? -41.085 30.051 25.679 1.00 58.72 97 ILE A O 1
ATOM 746 N N . GLU A 1 98 ? -41.806 29.014 23.830 1.00 54.78 98 GLU A N 1
ATOM 747 C CA . GLU A 1 98 ? -43.079 29.745 23.720 1.00 54.78 98 GLU A CA 1
ATOM 748 C C . GLU A 1 98 ? -44.003 29.482 24.924 1.00 54.78 98 GLU A C 1
ATOM 750 O O . GLU A 1 98 ? -44.607 30.411 25.461 1.00 54.78 98 GLU A O 1
ATOM 755 N N . LYS A 1 99 ? -44.029 28.245 25.446 1.00 57.06 99 LYS A N 1
ATOM 756 C CA . LYS A 1 99 ? -44.762 27.907 26.682 1.00 57.06 99 LYS A CA 1
ATOM 757 C C . LYS A 1 99 ? -44.147 28.502 27.954 1.00 57.06 99 LYS A C 1
ATOM 759 O O . LYS A 1 99 ? -44.882 28.756 28.897 1.00 57.06 99 LYS A O 1
ATOM 764 N N . GLN A 1 100 ? -42.836 28.749 27.994 1.00 51.69 100 GLN A N 1
ATOM 765 C CA . GLN A 1 100 ? -42.189 29.405 29.143 1.00 51.69 100 GLN A CA 1
ATOM 766 C C . GLN A 1 100 ? -42.353 30.933 29.134 1.00 51.69 100 GLN A C 1
ATOM 768 O O . GLN A 1 100 ? -42.226 31.557 30.185 1.00 51.69 100 GLN A O 1
ATOM 773 N N . TYR A 1 101 ? -42.659 31.536 27.981 1.00 49.50 101 TYR A N 1
ATOM 774 C CA . TYR A 1 101 ? -42.878 32.982 27.852 1.00 49.50 101 TYR A CA 1
ATOM 775 C C . TYR A 1 101 ? -44.340 33.409 28.082 1.00 49.50 101 TYR A C 1
ATOM 777 O O . TYR A 1 101 ? -44.603 34.592 28.287 1.00 49.50 101 TYR A O 1
ATOM 785 N N . LEU A 1 102 ? -45.292 32.466 28.075 1.00 48.47 102 LEU A N 1
ATOM 786 C CA . LEU A 1 102 ? -46.718 32.766 28.259 1.00 48.47 102 LEU A CA 1
ATOM 787 C C . LEU A 1 102 ? -47.148 32.856 29.738 1.00 48.47 102 LEU A C 1
ATOM 789 O O . LEU A 1 102 ? -48.146 33.507 30.032 1.00 48.47 102 LEU A O 1
ATOM 793 N N . ASP A 1 103 ? -46.365 32.296 30.668 1.00 41.31 103 ASP A N 1
ATOM 794 C CA . ASP A 1 103 ? -46.687 32.265 32.108 1.00 41.31 103 ASP A CA 1
ATOM 795 C C . ASP A 1 103 ? -45.988 33.365 32.937 1.00 41.31 103 ASP A C 1
ATOM 797 O O . ASP A 1 103 ? -46.052 33.359 34.166 1.00 41.31 103 ASP A O 1
ATOM 801 N N . SER A 1 104 ? -45.329 34.340 32.301 1.00 44.22 104 SER A N 1
ATOM 802 C CA . SER A 1 104 ? -44.674 35.443 33.018 1.00 44.22 104 SER A CA 1
ATOM 803 C C . SER A 1 104 ? -44.838 36.785 32.305 1.00 44.22 104 SER A C 1
ATOM 805 O O . SER A 1 104 ? -43.880 37.350 31.780 1.00 44.22 104 SER A O 1
ATOM 807 N N . TYR A 1 105 ? -46.048 37.341 32.360 1.00 40.44 105 TYR A N 1
ATOM 808 C CA . TYR A 1 105 ? -46.251 38.784 32.243 1.00 40.44 105 TYR A CA 1
ATOM 809 C C . TYR A 1 105 ? -46.975 39.306 33.485 1.00 40.44 105 TYR A C 1
ATOM 811 O O . TYR A 1 105 ? -48.198 39.238 33.570 1.00 40.44 105 TYR A O 1
ATOM 819 N N . ASP A 1 106 ? -46.213 39.894 34.409 1.00 32.78 106 ASP A N 1
ATOM 820 C CA . ASP A 1 106 ? -46.701 41.039 35.170 1.00 32.78 106 ASP A CA 1
ATOM 821 C C . ASP A 1 106 ? -45.599 42.109 35.312 1.00 32.78 106 ASP A C 1
ATOM 823 O O . ASP A 1 106 ? -44.492 41.850 35.776 1.00 32.78 106 ASP A O 1
ATOM 827 N N . SER A 1 107 ? -45.969 43.317 34.888 1.00 37.28 107 SER A N 1
ATOM 828 C CA . SER A 1 107 ? -45.424 44.638 35.226 1.00 37.28 107 SER A CA 1
ATOM 829 C C . SER A 1 107 ? -44.056 45.166 34.712 1.00 37.28 107 SER A C 1
ATOM 831 O O . SER A 1 107 ? -42.973 44.812 35.165 1.00 37.28 107 SER A O 1
ATOM 833 N N . SER A 1 108 ? -44.195 46.192 33.849 1.00 36.62 108 SER A N 1
ATOM 834 C CA . SER A 1 108 ? -43.483 47.494 33.773 1.00 36.62 108 SER A CA 1
ATOM 835 C C . SER A 1 108 ? -42.014 47.628 33.286 1.00 36.62 108 SER A C 1
ATOM 837 O O . SER A 1 108 ? -41.098 47.601 34.092 1.00 36.62 108 SER A O 1
ATOM 839 N N . SER A 1 109 ? -41.851 47.928 31.978 1.00 38.47 109 SER A N 1
ATOM 840 C CA . SER A 1 109 ? -41.208 49.114 31.314 1.00 38.47 109 SER A CA 1
ATOM 841 C C . SER A 1 109 ? -39.793 49.653 31.720 1.00 38.47 109 SER A C 1
ATOM 843 O O . SER A 1 109 ? -39.361 49.456 32.845 1.00 38.47 109 SER A O 1
ATOM 845 N N . PRO A 1 110 ? -39.089 50.474 30.888 1.00 54.59 110 PRO A N 1
ATOM 846 C CA . PRO A 1 110 ? -38.159 50.065 29.821 1.00 54.59 110 PRO A CA 1
ATOM 847 C C . PRO A 1 110 ? -36.785 50.808 29.886 1.00 54.59 110 PRO A C 1
ATOM 849 O O . PRO A 1 110 ? -36.514 51.525 30.843 1.00 54.59 110 PRO A O 1
ATOM 852 N N . GLN A 1 111 ? -36.002 50.725 28.789 1.00 33.44 111 GLN A N 1
ATOM 853 C CA . GLN A 1 111 ? -34.748 51.441 28.417 1.00 33.44 111 GLN A CA 1
ATOM 854 C C . GLN A 1 111 ? -33.474 50.565 28.562 1.00 33.44 111 GLN A C 1
ATOM 856 O O . GLN A 1 111 ? -33.350 49.835 29.530 1.00 33.44 111 GLN A O 1
ATOM 861 N N . VAL A 1 112 ? -32.480 50.508 27.660 1.00 30.08 112 VAL A N 1
ATOM 862 C CA . VAL A 1 112 ? -31.988 51.389 26.580 1.00 30.08 112 VAL A CA 1
ATOM 863 C C . VAL A 1 112 ? -31.370 50.531 25.450 1.00 30.08 112 VAL A C 1
ATOM 865 O O . VAL A 1 112 ? -30.603 49.611 25.708 1.00 30.08 112 VAL A O 1
ATOM 868 N N . THR A 1 113 ? -31.702 50.886 24.207 1.00 34.97 113 THR A N 1
ATOM 869 C CA . THR A 1 113 ? -30.883 50.979 22.975 1.00 34.97 113 THR A CA 1
ATOM 870 C C . THR A 1 113 ? -29.492 50.315 22.932 1.00 34.97 113 THR A C 1
ATOM 872 O O . THR A 1 113 ? -28.597 50.728 23.658 1.00 34.97 113 THR A O 1
ATOM 875 N N . GLN A 1 114 ? -29.242 49.465 21.923 1.00 33.88 114 GLN A N 1
ATOM 876 C CA . GLN A 1 114 ? -28.344 49.788 20.792 1.00 33.88 114 GLN A CA 1
ATOM 877 C C . GLN A 1 114 ? -28.328 48.678 19.724 1.00 33.88 114 GLN A C 1
ATOM 879 O O . GLN A 1 114 ? -28.081 47.509 19.999 1.00 33.88 114 GLN A O 1
ATOM 884 N N . MET A 1 115 ? -28.614 49.092 18.486 1.00 30.67 115 MET A N 1
ATOM 885 C CA . MET A 1 115 ? -28.444 48.332 17.246 1.00 30.67 115 MET A CA 1
ATOM 886 C C . MET A 1 115 ? -26.984 47.933 17.014 1.00 30.67 115 MET A C 1
ATOM 888 O O . MET A 1 115 ? -26.123 48.717 17.375 1.00 30.67 115 MET A O 1
ATOM 892 N N . PHE A 1 116 ? -26.731 46.831 16.293 1.00 31.28 116 PHE A N 1
ATOM 893 C CA . PHE A 1 116 ? -25.965 46.812 15.030 1.00 31.28 116 PHE A CA 1
ATOM 894 C C . PHE A 1 116 ? -26.201 45.478 14.280 1.00 31.28 116 PHE A C 1
ATOM 896 O O . PHE A 1 116 ? -26.344 44.414 14.873 1.00 31.28 116 PHE A O 1
ATOM 903 N N . THR A 1 117 ? -26.303 45.585 12.958 1.00 38.66 117 THR A N 1
ATOM 904 C CA . THR A 1 117 ? -26.574 44.568 11.920 1.00 38.66 117 THR A CA 1
ATOM 905 C C . THR A 1 117 ? -25.504 43.468 11.797 1.00 38.66 117 THR A C 1
ATOM 907 O O . THR A 1 117 ? -24.332 43.778 12.005 1.00 38.66 117 THR A O 1
ATOM 910 N N . PRO A 1 118 ? -25.827 42.238 11.336 1.00 34.22 118 PRO A N 1
ATOM 911 C CA . PRO A 1 118 ? -24.813 41.255 10.970 1.00 34.22 118 PRO A CA 1
ATOM 912 C C . PRO A 1 118 ? -24.525 41.288 9.461 1.00 34.22 118 PRO A C 1
ATOM 914 O O . PRO A 1 118 ? -25.411 41.022 8.650 1.00 34.22 118 PRO A O 1
ATOM 917 N N . ASP A 1 119 ? -23.271 41.562 9.095 1.00 29.69 119 ASP A N 1
ATOM 918 C CA . ASP A 1 119 ? -22.738 41.257 7.766 1.00 29.69 119 ASP A CA 1
ATOM 919 C C . ASP A 1 119 ? -21.601 40.222 7.863 1.00 29.69 119 ASP A C 1
ATOM 921 O O . ASP A 1 119 ? -20.835 40.177 8.826 1.00 29.69 119 ASP A O 1
ATOM 925 N N . LYS A 1 120 ? -21.586 39.372 6.837 1.00 36.19 120 LYS A N 1
ATOM 926 C CA . LYS A 1 120 ? -20.559 38.476 6.288 1.00 36.19 120 LYS A CA 1
ATOM 927 C C . LYS A 1 120 ? -19.329 38.020 7.102 1.00 36.19 120 LYS A C 1
ATOM 929 O O . LYS A 1 120 ? -18.423 38.775 7.426 1.00 36.19 120 LYS A O 1
ATOM 934 N N . THR A 1 121 ? -19.193 36.686 7.085 1.00 35.25 121 THR A N 1
ATOM 935 C CA . THR A 1 121 ? -17.964 35.882 6.890 1.00 35.25 121 THR A CA 1
ATOM 936 C C . THR A 1 121 ? -16.826 36.007 7.907 1.00 35.25 121 THR A C 1
ATOM 938 O O . THR A 1 121 ? -16.096 36.988 7.933 1.00 35.25 121 THR A O 1
ATOM 941 N N . SER A 1 122 ? -16.514 34.909 8.600 1.00 35.09 122 SER A N 1
ATOM 942 C CA . SER A 1 122 ? -15.263 34.156 8.380 1.00 35.09 122 SER A CA 1
ATOM 943 C C . SER A 1 122 ? -15.070 33.057 9.428 1.00 35.09 122 SER A C 1
ATOM 945 O O . SER A 1 122 ? -15.380 33.190 10.608 1.00 35.09 122 SER A O 1
ATOM 947 N N . ASN A 1 123 ? -14.560 31.939 8.920 1.00 37.19 123 ASN A N 1
ATOM 948 C CA . ASN A 1 123 ? -14.103 30.766 9.641 1.00 37.19 123 ASN A CA 1
ATOM 949 C C . ASN A 1 123 ? -12.967 31.071 10.630 1.00 37.19 123 ASN A C 1
ATOM 951 O O . ASN A 1 123 ? -12.235 32.046 10.490 1.00 37.19 123 ASN A O 1
ATOM 955 N N . THR A 1 124 ? -12.745 30.091 11.512 1.00 39.91 124 THR A N 1
ATOM 956 C CA . THR A 1 124 ? -11.591 29.863 12.405 1.00 39.91 124 THR A C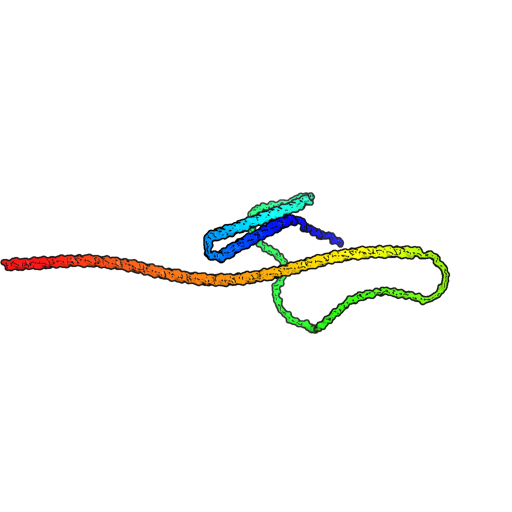A 1
ATOM 957 C C . THR A 1 124 ? -11.676 30.467 13.810 1.00 39.91 124 THR A C 1
ATOM 959 O O . THR A 1 124 ? -11.149 31.533 14.110 1.00 39.91 124 THR A O 1
ATOM 962 N N . ARG A 1 125 ? -12.238 29.688 14.744 1.00 32.28 125 ARG A N 1
ATOM 963 C CA . ARG A 1 125 ? -11.922 29.813 16.172 1.00 32.28 125 ARG A CA 1
ATOM 964 C C . ARG A 1 125 ? -11.064 28.632 16.614 1.00 32.28 125 ARG A C 1
ATOM 966 O O . ARG A 1 125 ? -11.548 27.529 16.829 1.00 32.28 125 ARG A O 1
ATOM 973 N N . LYS A 1 126 ? -9.764 28.912 16.732 1.00 35.88 126 LYS A N 1
ATOM 974 C CA . LYS A 1 126 ? -8.832 28.215 17.620 1.00 35.88 126 LYS A CA 1
ATOM 975 C C . LYS A 1 126 ? -9.309 28.461 19.053 1.00 35.88 126 LYS A C 1
ATOM 977 O O . LYS A 1 126 ? -9.390 29.616 19.471 1.00 35.88 126 LYS A O 1
ATOM 982 N N . CYS A 1 127 ? -9.628 27.407 19.794 1.00 29.84 127 CYS A N 1
ATOM 983 C CA . CYS A 1 127 ? -9.945 27.530 21.213 1.00 29.84 127 CYS A CA 1
ATOM 984 C C . CYS A 1 127 ? -8.653 27.720 22.014 1.00 29.84 127 CYS A C 1
ATOM 986 O O . CYS A 1 127 ? -7.762 26.874 22.012 1.00 29.84 127 CYS A O 1
ATOM 988 N N . ARG A 1 128 ? -8.575 28.881 22.666 1.00 31.27 128 ARG A N 1
ATOM 989 C CA . ARG A 1 128 ? -7.587 29.283 23.664 1.00 31.27 128 ARG A CA 1
ATOM 990 C C . ARG A 1 128 ? -8.121 28.871 25.037 1.00 31.27 128 ARG A C 1
ATOM 992 O O . ARG A 1 128 ? -9.200 29.309 25.423 1.00 31.27 128 ARG A O 1
ATOM 999 N N . THR A 1 129 ? -7.369 28.039 25.743 1.00 39.72 129 THR A N 1
ATOM 1000 C CA . THR A 1 129 ? -7.629 27.607 27.124 1.00 39.72 129 THR A CA 1
ATOM 1001 C C . THR A 1 129 ? -7.415 28.768 28.104 1.00 39.72 129 THR A C 1
ATOM 1003 O O . THR A 1 129 ? -6.412 29.479 27.967 1.00 39.72 129 THR A O 1
ATOM 1006 N N . PRO A 1 130 ? -8.290 28.976 29.106 1.00 34.03 130 PRO A N 1
ATOM 1007 C CA . PRO A 1 130 ? -7.989 29.841 30.235 1.00 34.03 130 PRO A CA 1
ATOM 1008 C C . PRO A 1 130 ? -7.102 29.133 31.262 1.00 34.03 130 PRO A C 1
ATOM 1010 O O . PRO A 1 130 ? -7.353 28.011 31.689 1.00 34.03 130 PRO A O 1
ATOM 1013 N N . ILE A 1 131 ? -6.063 29.873 31.616 1.00 34.03 131 ILE A N 1
ATOM 1014 C CA . ILE A 1 131 ? -5.092 29.724 32.695 1.00 34.03 131 ILE A CA 1
ATOM 1015 C C . ILE A 1 131 ? -5.748 29.502 34.063 1.00 34.03 131 ILE A C 1
ATOM 1017 O O . ILE A 1 131 ? -6.708 30.190 34.404 1.00 34.03 131 ILE A O 1
ATOM 1021 N N . GLY A 1 132 ? -5.127 28.640 34.875 1.00 29.41 132 GLY A N 1
ATOM 1022 C CA . GLY A 1 132 ? -5.257 28.684 36.330 1.00 29.41 132 GLY A CA 1
ATOM 1023 C C . GLY A 1 132 ? -5.005 27.351 37.027 1.00 29.41 132 GLY A C 1
ATOM 1024 O O . GLY A 1 132 ? -5.966 26.670 37.358 1.00 29.41 132 GLY A O 1
ATOM 1025 N N . LEU A 1 133 ? -3.733 26.996 37.247 1.00 35.09 133 LEU A N 1
ATOM 1026 C CA . LEU A 1 133 ? -3.151 26.628 38.553 1.00 35.09 133 LEU A CA 1
ATOM 1027 C C . LEU A 1 133 ? -1.765 25.992 38.347 1.00 35.09 133 LEU A C 1
ATOM 1029 O O . LEU A 1 133 ? -1.629 24.879 37.843 1.00 35.09 133 LEU A O 1
ATOM 1033 N N . ASP A 1 134 ? -0.745 26.753 38.742 1.00 32.06 134 ASP A N 1
ATOM 1034 C CA . ASP A 1 134 ? 0.653 26.351 38.853 1.00 32.06 134 ASP A CA 1
ATOM 1035 C C . ASP A 1 134 ? 0.852 25.355 40.004 1.00 32.06 134 ASP A C 1
ATOM 1037 O O . ASP A 1 134 ? 0.462 25.635 41.136 1.00 32.06 134 ASP A O 1
ATOM 1041 N N . ALA A 1 135 ? 1.551 24.249 39.747 1.00 33.94 135 ALA A N 1
ATOM 1042 C CA . ALA A 1 135 ? 2.445 23.629 40.723 1.00 33.94 135 ALA A CA 1
ATOM 1043 C C . ALA A 1 135 ? 3.446 22.713 40.004 1.00 33.94 135 ALA A C 1
ATOM 1045 O O . ALA A 1 135 ? 3.094 21.805 39.255 1.00 33.94 135 ALA A O 1
ATOM 1046 N N . LEU A 1 136 ? 4.716 23.019 40.233 1.00 37.88 136 LEU A N 1
ATOM 1047 C CA . LEU A 1 136 ? 5.914 22.456 39.629 1.00 37.88 136 LEU A CA 1
ATOM 1048 C C . LEU A 1 136 ? 6.049 20.949 39.899 1.00 37.88 136 LEU A C 1
ATOM 1050 O O . LEU A 1 136 ? 6.066 20.530 41.052 1.00 37.88 136 LEU A O 1
ATOM 1054 N N . LEU A 1 137 ? 6.263 20.151 38.850 1.00 34.50 137 LEU A N 1
ATOM 1055 C CA . LEU A 1 137 ? 6.811 18.797 38.964 1.00 34.50 137 LEU A CA 1
ATOM 1056 C C . LEU A 1 137 ? 8.143 18.716 38.209 1.00 34.50 137 LEU A C 1
ATOM 1058 O O . LEU A 1 137 ? 8.193 18.419 37.020 1.00 34.50 137 LEU A O 1
ATOM 1062 N N . SER A 1 138 ? 9.223 18.963 38.949 1.00 32.94 138 SER A N 1
ATOM 1063 C CA . SER A 1 138 ? 10.535 18.336 38.742 1.00 32.94 138 SER A CA 1
ATOM 1064 C C . SER A 1 138 ? 10.760 17.462 39.979 1.00 32.94 138 SER A C 1
ATOM 1066 O O . SER A 1 138 ? 10.637 17.957 41.092 1.00 32.94 138 SER A O 1
ATOM 1068 N N . SER A 1 139 ? 10.826 16.135 39.859 1.00 38.84 139 SER A N 1
ATOM 1069 C CA . SER A 1 139 ? 11.943 15.323 39.343 1.00 38.84 139 SER A CA 1
ATOM 1070 C C . SER A 1 139 ? 12.937 14.933 40.446 1.00 38.84 139 SER A C 1
ATOM 1072 O O . SER A 1 139 ? 13.513 15.798 41.096 1.00 38.84 139 SER A O 1
ATOM 1074 N N . GLY A 1 140 ? 13.187 13.621 40.557 1.00 32.88 140 GLY A N 1
ATOM 1075 C CA . GLY A 1 140 ? 14.304 13.003 41.288 1.00 32.88 140 GLY A CA 1
ATOM 1076 C C . GLY A 1 140 ? 13.984 12.701 42.756 1.00 32.88 140 GLY A C 1
ATOM 1077 O O . GLY A 1 140 ? 13.499 13.557 43.472 1.00 32.88 140 GLY A O 1
ATOM 1078 N N . GLY A 1 141 ? 14.190 11.511 43.311 1.00 33.47 141 GLY A N 1
ATOM 1079 C CA . GLY A 1 141 ? 15.067 10.416 42.919 1.00 33.47 141 GLY A CA 1
ATOM 1080 C C . GLY A 1 141 ? 15.924 10.034 44.129 1.00 33.47 141 GLY A C 1
ATOM 1081 O O . GLY A 1 141 ? 16.727 10.844 44.562 1.00 33.47 141 GLY A O 1
ATOM 1082 N N . GLY A 1 142 ? 15.763 8.800 44.622 1.00 34.47 142 GLY A N 1
ATOM 1083 C CA . GLY A 1 142 ? 16.763 8.049 45.397 1.00 34.47 142 GLY A CA 1
ATOM 1084 C C . GLY A 1 142 ? 17.062 8.484 46.842 1.00 34.47 142 GLY A C 1
ATOM 1085 O O . GLY A 1 142 ? 17.221 9.658 47.144 1.00 34.47 142 GLY A O 1
ATOM 1086 N N . GLY A 1 143 ? 17.258 7.497 47.725 1.00 29.03 143 GLY A N 1
ATOM 1087 C CA . GLY A 1 143 ? 18.048 7.693 48.948 1.00 29.03 143 GLY A CA 1
ATOM 1088 C C . GLY A 1 143 ? 17.481 7.040 50.204 1.00 29.03 143 GLY A C 1
ATOM 1089 O O . GLY A 1 143 ? 16.785 7.671 50.988 1.00 29.03 143 GLY A O 1
ATOM 1090 N N . SER A 1 144 ? 17.826 5.774 50.417 1.00 40.16 144 SER A N 1
ATOM 1091 C CA . SER A 1 144 ? 17.649 5.023 51.664 1.00 40.16 144 SER A CA 1
ATOM 1092 C C . SER A 1 144 ? 18.666 5.419 52.743 1.00 40.16 144 SER A C 1
ATOM 1094 O O . SER A 1 144 ? 19.846 5.467 52.405 1.00 40.16 144 SER A O 1
ATOM 1096 N N . TYR A 1 145 ? 18.272 5.500 54.025 1.00 37.62 145 TYR A N 1
ATOM 1097 C CA . TYR A 1 145 ? 18.992 4.849 55.143 1.00 37.62 145 TYR A CA 1
ATOM 1098 C C . TYR A 1 145 ? 18.215 4.835 56.487 1.00 37.62 145 TYR A C 1
ATOM 1100 O O . TYR A 1 145 ? 17.842 5.857 57.044 1.00 37.62 145 TYR A O 1
ATOM 1108 N N . ALA A 1 146 ? 18.010 3.606 56.977 1.00 33.25 146 ALA A N 1
ATOM 1109 C CA . ALA A 1 146 ? 18.185 3.045 58.328 1.00 33.25 146 ALA A CA 1
ATOM 1110 C C . ALA A 1 146 ? 17.832 3.800 59.637 1.00 33.25 146 ALA A C 1
ATOM 1112 O O . ALA A 1 146 ? 18.563 4.681 60.084 1.00 33.25 146 ALA A O 1
ATOM 1113 N N . SER A 1 147 ? 16.904 3.208 60.406 1.00 35.91 147 SER A N 1
ATOM 1114 C CA . SER A 1 147 ? 17.112 2.618 61.759 1.00 35.91 147 SER A CA 1
ATOM 1115 C C . SER A 1 147 ? 15.760 2.194 62.357 1.00 35.91 147 SER A C 1
ATOM 1117 O O . SER A 1 147 ? 14.780 2.880 62.126 1.00 35.91 147 SER A O 1
ATOM 1119 N N . ARG A 1 148 ? 15.579 1.156 63.182 1.00 35.78 148 ARG A N 1
ATOM 1120 C CA . ARG A 1 148 ? 16.371 0.001 63.635 1.00 35.78 148 ARG A CA 1
ATOM 1121 C C . ARG A 1 148 ? 15.392 -0.876 64.454 1.00 35.78 148 ARG A C 1
ATOM 1123 O O . ARG A 1 148 ? 14.663 -0.332 65.269 1.00 35.78 148 ARG A O 1
ATOM 1130 N N . ARG A 1 149 ? 15.541 -2.200 64.315 1.00 36.28 149 ARG A N 1
ATOM 1131 C CA . ARG A 1 149 ? 15.277 -3.288 65.288 1.00 36.28 149 ARG A CA 1
ATOM 1132 C C . ARG A 1 149 ? 13.857 -3.812 65.556 1.00 36.28 149 ARG A C 1
ATOM 1134 O O . ARG A 1 149 ? 12.996 -3.069 65.989 1.00 36.28 149 ARG A O 1
ATOM 1141 N N . GLU A 1 150 ? 13.801 -5.152 65.440 1.00 33.84 150 GLU A N 1
ATOM 1142 C CA . GLU A 1 150 ? 13.122 -6.162 66.284 1.00 33.84 150 GLU A CA 1
ATOM 1143 C C . GLU A 1 150 ? 11.622 -5.972 66.534 1.00 33.84 150 GLU A C 1
ATOM 1145 O O . GLU A 1 150 ? 11.197 -4.984 67.100 1.00 33.84 150 GLU A O 1
ATOM 1150 N N . GLY A 1 151 ? 10.739 -6.913 66.232 1.00 34.62 151 GLY A N 1
ATOM 1151 C CA . GLY A 1 151 ? 10.883 -8.318 65.898 1.00 34.62 151 GLY A CA 1
ATOM 1152 C C . GLY A 1 151 ? 9.532 -8.992 66.156 1.00 34.62 151 GLY A C 1
ATOM 1153 O O . GLY A 1 151 ? 8.698 -8.461 66.883 1.00 34.62 151 GLY A O 1
ATOM 1154 N N . SER A 1 152 ? 9.383 -10.177 65.580 1.00 40.34 152 SER A N 1
ATOM 1155 C CA . SER A 1 152 ? 8.430 -11.219 65.961 1.00 40.34 152 SER A CA 1
ATOM 1156 C C . SER A 1 152 ? 6.965 -11.065 65.547 1.00 40.34 152 SER A C 1
ATOM 1158 O O . SER A 1 152 ? 6.178 -10.264 66.039 1.00 40.34 152 SER A O 1
ATOM 1160 N N . GLU A 1 153 ? 6.640 -11.994 64.662 1.00 47.41 153 GLU A N 1
ATOM 1161 C CA . GLU A 1 153 ? 5.357 -12.615 64.397 1.00 47.41 153 GLU A CA 1
ATOM 1162 C C . GLU A 1 153 ? 4.649 -13.026 65.696 1.00 47.41 153 GLU A C 1
ATOM 1164 O O . GLU A 1 153 ? 5.256 -13.637 66.575 1.00 47.41 153 GLU A O 1
ATOM 1169 N N . SER A 1 154 ? 3.349 -12.751 65.785 1.00 36.28 154 SER A N 1
ATOM 1170 C CA . SER A 1 154 ? 2.413 -13.647 66.460 1.00 36.28 154 SER A CA 1
ATOM 1171 C C . SER A 1 154 ? 0.988 -13.331 66.028 1.00 36.28 154 SER A C 1
ATOM 1173 O O . SER A 1 154 ? 0.452 -12.255 66.286 1.00 36.28 154 SER A O 1
ATOM 1175 N N . SER A 1 155 ? 0.370 -14.322 65.400 1.00 50.50 155 SER A N 1
ATOM 1176 C CA . SER A 1 155 ? -1.066 -14.574 65.402 1.00 50.50 155 SER A CA 1
ATOM 1177 C C . SER A 1 155 ? -1.603 -14.500 66.827 1.00 50.50 155 SER A C 1
ATOM 1179 O O . SER A 1 155 ? -0.951 -15.076 67.684 1.00 50.50 155 SER A O 1
ATOM 1181 N N . PHE A 1 156 ? -2.773 -13.895 67.050 1.00 36.47 156 PHE A N 1
ATOM 1182 C CA . PHE A 1 156 ? -3.827 -14.396 67.947 1.00 36.47 156 PHE A CA 1
ATOM 1183 C C . PHE A 1 156 ? -5.147 -13.704 67.593 1.00 36.47 156 PHE A C 1
ATOM 1185 O O . PHE A 1 156 ? -5.277 -12.485 67.677 1.00 36.47 156 PHE A O 1
ATOM 1192 N N . SER A 1 157 ? -6.133 -14.502 67.194 1.00 43.91 157 SER A N 1
ATOM 1193 C CA . SER A 1 157 ? -7.544 -14.144 67.273 1.00 43.91 157 SER A CA 1
ATOM 1194 C C . SER A 1 157 ? -7.945 -14.131 68.744 1.00 43.91 157 SER A C 1
ATOM 1196 O O . SER A 1 157 ? -7.675 -15.112 69.436 1.00 43.91 157 SER A O 1
ATOM 1198 N N . LEU A 1 158 ? -8.621 -13.080 69.208 1.00 35.12 158 LEU A N 1
ATOM 1199 C CA . LEU A 1 158 ? -9.392 -13.150 70.444 1.00 35.12 158 LEU A CA 1
ATOM 1200 C C . LEU A 1 158 ? -10.760 -12.488 70.287 1.00 35.12 158 LEU A C 1
ATOM 1202 O O . LEU A 1 158 ? -10.916 -11.414 69.709 1.00 35.12 158 LEU A O 1
ATOM 1206 N N . SER A 1 159 ? -11.711 -13.253 70.801 1.00 52.31 159 SER A N 1
ATOM 1207 C CA . SER A 1 159 ? -13.140 -13.068 70.991 1.00 52.31 159 SER A CA 1
ATOM 1208 C C . SER A 1 159 ? -13.509 -11.828 71.796 1.00 52.31 159 SER A C 1
ATOM 1210 O O . SER A 1 159 ? -12.728 -11.357 72.620 1.00 52.31 159 SER A O 1
ATOM 1212 N N . SER A 1 160 ? -14.771 -11.417 71.677 1.00 44.53 160 SER A N 1
ATOM 1213 C CA . SER A 1 160 ? -15.447 -10.696 72.752 1.00 44.53 160 SER A CA 1
ATOM 1214 C C . SER A 1 160 ? -16.914 -11.117 72.797 1.00 44.53 160 SER A C 1
ATOM 1216 O O . SER A 1 160 ? -17.760 -10.520 72.137 1.00 44.53 160 SER A O 1
ATOM 1218 N N . ASP A 1 161 ? -17.191 -12.164 73.572 1.00 48.81 161 ASP A N 1
ATOM 1219 C CA . ASP A 1 161 ? -18.528 -12.445 74.086 1.00 48.81 161 ASP A CA 1
ATOM 1220 C C . ASP A 1 161 ? -18.821 -11.419 75.187 1.00 48.81 161 ASP A C 1
ATOM 1222 O O . ASP A 1 161 ? -18.013 -11.209 76.094 1.00 48.81 161 ASP A O 1
ATOM 1226 N N . SER A 1 162 ? -19.934 -10.701 75.051 1.00 53.41 162 SER A N 1
ATOM 1227 C CA . SER A 1 162 ? -20.356 -9.675 76.000 1.00 53.41 162 SER A CA 1
ATOM 1228 C C . SER A 1 162 ? -21.517 -10.218 76.826 1.00 53.41 162 SER A C 1
ATOM 1230 O O . SER A 1 162 ? -22.676 -10.127 76.426 1.00 53.41 162 SER A O 1
ATOM 1232 N N . ASP A 1 163 ? -21.184 -10.782 77.984 1.00 49.12 163 ASP A N 1
ATOM 1233 C CA . ASP A 1 163 ? -22.142 -11.144 79.026 1.00 49.12 163 ASP A CA 1
ATOM 1234 C C . ASP A 1 163 ? -22.596 -9.874 79.761 1.00 49.12 163 ASP A C 1
ATOM 1236 O O . ASP A 1 163 ? -21.803 -9.171 80.392 1.00 49.12 163 ASP A O 1
ATOM 1240 N N . SER A 1 164 ? -23.885 -9.548 79.652 1.00 52.28 164 SER A N 1
ATOM 1241 C CA . SER A 1 164 ? -24.519 -8.477 80.427 1.00 52.28 164 SER A CA 1
ATOM 1242 C C . SER A 1 164 ? -25.148 -9.050 81.697 1.00 52.28 164 SER A C 1
ATOM 1244 O O . SER A 1 164 ? -26.269 -9.552 81.681 1.00 52.28 164 SER A O 1
ATOM 1246 N N . GLU A 1 165 ? -24.424 -8.937 82.808 1.00 47.75 165 GLU A N 1
ATOM 1247 C CA . GLU A 1 165 ? -24.900 -9.208 84.167 1.00 47.75 165 GLU A CA 1
ATOM 1248 C C . GLU A 1 165 ? -25.754 -8.028 84.676 1.00 47.75 165 GLU A C 1
ATOM 1250 O O . GLU A 1 165 ? -25.261 -6.914 84.877 1.00 47.75 165 GLU A O 1
ATOM 1255 N N . SER A 1 166 ? -27.052 -8.260 84.892 1.00 48.72 166 SER A N 1
ATOM 1256 C CA . SER A 1 166 ? -27.965 -7.289 85.507 1.00 48.72 166 SER A CA 1
ATOM 1257 C C . SER A 1 166 ? -27.969 -7.457 87.029 1.00 48.72 166 SER A C 1
ATOM 1259 O O . SER A 1 166 ? -28.493 -8.430 87.569 1.00 48.72 166 SER A O 1
ATOM 1261 N N . PHE A 1 167 ? -27.389 -6.485 87.734 1.00 45.31 167 PHE A N 1
ATOM 1262 C CA . PHE A 1 167 ? -27.457 -6.374 89.189 1.00 45.31 167 PHE A CA 1
ATOM 1263 C C . PHE A 1 167 ? -28.834 -5.853 89.617 1.00 45.31 167 PHE A C 1
ATOM 1265 O O . PHE A 1 167 ? -29.163 -4.697 89.357 1.00 45.31 167 PHE A O 1
ATOM 1272 N N . MET A 1 168 ? -29.606 -6.662 90.347 1.00 44.69 168 MET A N 1
ATOM 1273 C CA . MET A 1 168 ? -30.749 -6.173 91.124 1.00 44.69 168 MET A CA 1
ATOM 1274 C C . MET A 1 168 ? -30.556 -6.476 92.611 1.00 44.69 168 MET A C 1
ATOM 1276 O O . MET A 1 168 ? -30.428 -7.619 93.046 1.00 44.69 168 MET A O 1
ATOM 1280 N N . SER A 1 169 ? -30.509 -5.388 93.374 1.00 45.22 169 SER A N 1
ATOM 1281 C CA . SER A 1 169 ? -30.327 -5.293 94.818 1.00 45.22 169 SER A CA 1
ATOM 1282 C C . SER A 1 169 ? -31.312 -6.155 95.611 1.00 45.22 169 SER A C 1
ATOM 1284 O O . SER A 1 169 ? -32.524 -5.958 95.550 1.00 45.22 169 SER A O 1
ATOM 1286 N N . ILE A 1 170 ? -30.787 -7.057 96.441 1.00 38.09 170 ILE A N 1
ATOM 1287 C CA . ILE A 1 170 ? -31.578 -7.808 97.419 1.00 38.09 170 ILE A CA 1
ATOM 1288 C C . ILE A 1 170 ? -31.703 -6.955 98.688 1.00 38.09 170 ILE A C 1
ATOM 1290 O O . ILE A 1 170 ? -30.742 -6.770 99.440 1.00 38.09 170 ILE A O 1
ATOM 1294 N N . ASN A 1 171 ? -32.900 -6.417 98.923 1.00 39.88 171 ASN A N 1
ATOM 1295 C CA . ASN A 1 171 ? -33.260 -5.722 100.157 1.00 39.88 171 ASN A CA 1
ATOM 1296 C C . ASN A 1 171 ? -33.153 -6.661 101.374 1.00 39.88 171 ASN A C 1
ATOM 1298 O O . ASN A 1 171 ? -33.740 -7.741 101.407 1.00 39.88 171 ASN A O 1
ATOM 1302 N N . LYS A 1 172 ? -32.438 -6.212 102.413 1.00 46.34 172 LYS A N 1
ATOM 1303 C CA . LYS A 1 172 ? -32.414 -6.823 103.752 1.00 46.34 172 LYS A CA 1
ATOM 1304 C C . LYS A 1 172 ? -33.788 -6.695 104.415 1.00 46.34 172 LYS A C 1
ATOM 1306 O O . LYS A 1 172 ? -34.178 -5.593 104.789 1.00 46.34 172 LYS A O 1
ATOM 1311 N N . LEU A 1 173 ? -34.451 -7.817 104.685 1.00 39.06 173 LEU A N 1
ATOM 1312 C CA . LEU A 1 173 ? -35.568 -7.896 105.630 1.00 39.06 173 LEU A CA 1
ATOM 1313 C C . LEU A 1 173 ? -35.166 -8.782 106.811 1.00 39.06 173 LEU A C 1
ATOM 1315 O O . LEU A 1 173 ? -34.933 -9.981 106.678 1.00 39.06 173 LEU A O 1
ATOM 1319 N N . ARG A 1 174 ? -35.030 -8.142 107.977 1.00 42.50 174 ARG A N 1
ATOM 1320 C CA . ARG A 1 174 ? -34.852 -8.798 109.272 1.00 42.50 174 ARG A CA 1
ATOM 1321 C C . ARG A 1 174 ? -36.180 -9.409 109.706 1.00 42.50 174 ARG A C 1
ATOM 1323 O O . ARG A 1 174 ? -37.190 -8.715 109.720 1.00 42.50 174 ARG A O 1
ATOM 1330 N N . ILE A 1 175 ? -36.147 -10.665 110.135 1.00 41.34 175 ILE A N 1
ATOM 1331 C CA . ILE A 1 175 ? -37.248 -11.305 110.856 1.00 41.34 175 ILE A CA 1
ATOM 1332 C C . ILE A 1 175 ? -36.850 -11.437 112.327 1.00 41.34 175 ILE A C 1
ATOM 1334 O O . ILE A 1 175 ? -35.780 -11.963 112.632 1.00 41.34 175 ILE A O 1
ATOM 1338 N N . SER A 1 176 ? -37.725 -10.952 113.213 1.00 36.28 176 SER A N 1
ATOM 1339 C CA . SER A 1 176 ? -38.267 -11.621 114.418 1.00 36.28 176 SER A CA 1
ATOM 1340 C C . SER A 1 176 ? -38.619 -10.583 115.513 1.00 36.28 176 SER A C 1
ATOM 1342 O O . SER A 1 176 ? -38.007 -9.516 115.538 1.00 36.28 176 SER A O 1
ATOM 1344 N N . PRO A 1 177 ? -39.487 -10.901 116.495 1.00 53.06 177 PRO A N 1
ATOM 1345 C CA . PRO A 1 177 ? -40.745 -11.642 116.349 1.00 53.06 177 PRO A CA 1
ATOM 1346 C C . PRO A 1 177 ? -41.896 -11.123 117.260 1.00 53.06 177 PRO A C 1
ATOM 1348 O O . PRO A 1 177 ? -41.692 -10.279 118.126 1.00 53.06 177 PRO A O 1
ATOM 1351 N N . VAL A 1 178 ? -43.061 -11.777 117.111 1.00 33.75 178 VAL A N 1
ATOM 1352 C CA . VAL A 1 178 ? -44.046 -12.108 118.172 1.00 33.75 178 VAL A CA 1
ATOM 1353 C C . VAL A 1 178 ? -45.027 -10.997 118.610 1.00 33.75 178 VAL A C 1
ATOM 1355 O O . VAL A 1 178 ? -44.672 -10.084 119.345 1.00 33.75 178 VAL A O 1
ATOM 1358 N N . ASN A 1 179 ? -46.303 -11.114 118.202 1.00 33.75 179 ASN A N 1
ATOM 1359 C CA . ASN A 1 179 ? -47.429 -11.497 119.079 1.00 33.75 179 ASN A CA 1
ATOM 1360 C C . ASN A 1 179 ? -48.800 -11.415 118.381 1.00 33.75 179 ASN A C 1
ATOM 1362 O O . ASN A 1 179 ? -48.982 -10.704 117.397 1.00 33.75 179 ASN A O 1
ATOM 1366 N N . ASP A 1 180 ? -49.709 -12.201 118.950 1.00 42.03 180 ASP A N 1
ATOM 1367 C CA . ASP A 1 180 ? -51.039 -12.622 118.529 1.00 42.03 180 ASP A CA 1
ATOM 1368 C C . ASP A 1 180 ? -52.104 -11.552 118.228 1.00 42.03 180 ASP A C 1
ATOM 1370 O O . ASP A 1 180 ? -52.146 -10.460 118.789 1.00 42.03 180 ASP A O 1
ATOM 1374 N N . ASP A 1 181 ? -53.056 -12.050 117.437 1.00 40.34 181 ASP A N 1
ATOM 1375 C CA . ASP A 1 181 ? -54.503 -11.890 117.548 1.00 40.34 181 ASP A CA 1
ATOM 1376 C C . ASP A 1 181 ? -55.241 -10.639 117.052 1.00 40.34 181 ASP A C 1
ATOM 1378 O O . ASP A 1 181 ? -54.907 -9.480 117.277 1.00 40.34 181 ASP A O 1
ATOM 1382 N N . ALA A 1 182 ? -56.406 -10.990 116.500 1.00 37.16 182 ALA A N 1
ATOM 1383 C CA . ALA A 1 182 ? -57.652 -10.243 116.491 1.00 37.16 182 ALA A CA 1
ATOM 1384 C C . ALA A 1 182 ? -57.841 -9.121 115.450 1.00 37.16 182 ALA A C 1
ATOM 1386 O O . ALA A 1 182 ? -57.437 -7.975 115.601 1.00 37.16 182 ALA A O 1
ATOM 1387 N N . LEU A 1 183 ? -58.708 -9.461 114.486 1.00 48.47 183 LEU A N 1
ATOM 1388 C CA . LEU A 1 183 ? -59.889 -8.666 114.126 1.00 48.47 183 LEU A CA 1
ATOM 1389 C C . LEU A 1 183 ? -59.643 -7.213 113.682 1.00 48.47 183 LEU A C 1
ATOM 1391 O O . LEU A 1 183 ? -59.640 -6.298 114.500 1.00 48.47 183 LEU A O 1
ATOM 1395 N N . LYS A 1 184 ? -59.661 -6.996 112.358 1.00 43.91 184 LYS A N 1
ATOM 1396 C CA . LYS A 1 184 ? -60.540 -6.028 111.653 1.00 43.91 184 LYS A CA 1
ATOM 1397 C C . LYS A 1 184 ? -60.122 -5.905 110.185 1.00 43.91 184 LYS A C 1
ATOM 1399 O O . LYS A 1 184 ? -59.411 -4.993 109.784 1.00 43.91 184 LYS A O 1
ATOM 1404 N N . VAL A 1 185 ? -60.641 -6.807 109.353 1.00 46.66 185 VAL A N 1
ATOM 1405 C CA . VAL A 1 185 ? -60.763 -6.566 107.910 1.00 46.66 185 VAL A CA 1
ATOM 1406 C C . VAL A 1 185 ? -61.909 -5.571 107.728 1.00 46.66 185 VAL A C 1
ATOM 1408 O O . VAL A 1 185 ? -63.072 -5.957 107.631 1.00 46.66 185 VAL A O 1
ATOM 1411 N N . LYS A 1 186 ? -61.591 -4.278 107.754 1.00 47.62 186 LYS A N 1
ATOM 1412 C CA . LYS A 1 186 ? -62.464 -3.226 107.231 1.00 47.62 186 LYS A CA 1
ATOM 1413 C C . LYS A 1 186 ? -61.640 -2.313 106.325 1.00 47.62 186 LYS A C 1
ATOM 1415 O O . LYS A 1 186 ? -60.852 -1.507 106.793 1.00 47.62 186 LYS A O 1
ATOM 1420 N N . GLU A 1 187 ? -61.878 -2.495 105.026 1.00 50.44 187 GLU A N 1
ATOM 1421 C CA . GLU A 1 187 ? -62.105 -1.379 104.102 1.00 50.44 187 GLU A CA 1
ATOM 1422 C C . GLU A 1 187 ? -60.891 -0.498 103.733 1.00 50.44 187 GLU A C 1
ATOM 1424 O O . GLU A 1 187 ? -60.875 0.698 103.983 1.00 50.44 187 GLU A O 1
ATOM 1429 N N . THR A 1 188 ? -59.890 -1.079 103.051 1.00 49.41 188 THR A N 1
ATOM 1430 C CA . THR A 1 188 ? -58.841 -0.322 102.319 1.00 49.41 188 THR A CA 1
ATOM 1431 C C . THR A 1 188 ? -58.512 -0.859 100.912 1.00 49.41 188 THR A C 1
ATOM 1433 O O . THR A 1 188 ? -57.641 -0.319 100.243 1.00 49.41 188 THR A O 1
ATOM 1436 N N . LYS A 1 189 ? -59.223 -1.880 100.401 1.00 54.16 189 LYS A N 1
ATOM 1437 C CA . LYS A 1 189 ? -58.904 -2.553 99.116 1.00 54.16 189 LYS A CA 1
ATOM 1438 C C . LYS A 1 189 ? -59.355 -1.826 97.836 1.00 54.16 189 LYS A C 1
ATOM 1440 O O . LYS A 1 189 ? -58.984 -2.245 96.749 1.00 54.16 189 LYS A O 1
ATOM 1445 N N . ALA A 1 190 ? -60.173 -0.780 97.930 1.00 54.84 190 ALA A N 1
ATOM 1446 C CA . ALA A 1 190 ? -60.712 -0.086 96.755 1.00 54.84 190 ALA A CA 1
ATOM 1447 C C . ALA A 1 190 ? -59.694 0.807 95.995 1.00 54.84 190 ALA A C 1
ATOM 1449 O O . ALA A 1 190 ? -59.663 0.721 94.770 1.00 54.84 190 ALA A O 1
ATOM 1450 N N . PRO A 1 191 ? -58.842 1.629 96.648 1.00 61.53 191 PRO A N 1
ATOM 1451 C CA . PRO A 1 191 ? -57.903 2.501 95.929 1.00 61.53 191 PRO A CA 1
ATOM 1452 C C . PRO A 1 191 ? -56.711 1.761 95.297 1.00 61.53 191 PRO A C 1
ATOM 1454 O O . PRO A 1 191 ? -56.266 2.151 94.226 1.00 61.53 191 PRO A O 1
ATOM 1457 N N . GLU A 1 192 ? -56.228 0.674 95.904 1.00 64.38 192 GLU A N 1
ATOM 1458 C CA . GLU A 1 192 ? -55.075 -0.103 95.408 1.00 64.38 192 GLU A CA 1
ATOM 1459 C C . GLU A 1 192 ? -55.401 -0.893 94.127 1.00 64.38 192 GLU A C 1
ATOM 1461 O O . GLU A 1 192 ? -54.582 -1.025 93.219 1.00 64.38 192 GLU A O 1
ATOM 1466 N N . VAL A 1 193 ? -56.642 -1.377 94.012 1.00 72.38 193 VAL A N 1
ATOM 1467 C CA . VAL A 1 193 ? -57.124 -2.028 92.787 1.00 72.38 193 VAL A CA 1
ATOM 1468 C C . VAL A 1 193 ? -57.255 -1.011 91.652 1.00 72.38 193 VAL A C 1
ATOM 1470 O O . VAL A 1 193 ? -56.919 -1.335 90.517 1.00 72.38 193 VAL A O 1
ATOM 1473 N N . GLN A 1 194 ? -57.675 0.225 91.944 1.00 75.25 194 GLN A N 1
ATOM 1474 C CA . GLN A 1 194 ? -57.773 1.282 90.935 1.00 75.25 194 GLN A CA 1
ATOM 1475 C C . GLN A 1 194 ? -56.391 1.699 90.407 1.00 75.25 194 GLN A C 1
ATOM 1477 O O . GLN A 1 194 ? -56.211 1.786 89.196 1.00 75.25 194 GLN A O 1
ATOM 1482 N N . THR A 1 195 ? -55.391 1.856 91.281 1.00 77.38 195 THR A N 1
ATOM 1483 C CA . THR A 1 195 ? -54.017 2.188 90.862 1.00 77.38 195 THR A CA 1
ATOM 1484 C C . THR A 1 195 ? -53.382 1.094 90.001 1.00 77.38 195 THR A C 1
ATOM 1486 O O . THR A 1 195 ? -52.718 1.398 89.015 1.00 77.38 195 THR A O 1
ATOM 1489 N N . LEU A 1 196 ? -53.631 -0.184 90.315 1.00 82.50 196 LEU A N 1
ATOM 1490 C CA . LEU A 1 196 ? -53.137 -1.316 89.517 1.00 82.50 196 LEU A CA 1
ATOM 1491 C C . LEU A 1 196 ? -53.837 -1.439 88.154 1.00 82.50 196 LEU A C 1
ATOM 1493 O O . LEU A 1 196 ? -53.236 -1.912 87.184 1.00 82.50 196 LEU A O 1
ATOM 1497 N N . VAL A 1 197 ? -55.109 -1.040 88.071 1.00 82.75 197 VAL A N 1
ATOM 1498 C CA . VAL A 1 197 ? -55.843 -0.951 86.801 1.00 82.75 197 VAL A CA 1
ATOM 1499 C C . VAL A 1 197 ? -55.246 0.157 85.935 1.00 82.75 197 VAL A C 1
ATOM 1501 O O . VAL A 1 197 ? -54.936 -0.100 84.771 1.00 82.75 197 VAL A O 1
ATOM 1504 N N . ASP A 1 198 ? -54.995 1.336 86.503 1.00 84.25 198 ASP A N 1
ATOM 1505 C CA . ASP A 1 198 ? -54.405 2.466 85.782 1.00 84.25 198 ASP A CA 1
ATOM 1506 C C . ASP A 1 198 ? -52.975 2.138 85.296 1.00 84.25 198 ASP A C 1
ATOM 1508 O O . ASP A 1 198 ? -52.647 2.356 84.126 1.00 84.25 198 ASP A O 1
ATOM 1512 N N . GLU A 1 199 ? -52.139 1.502 86.125 1.00 87.69 199 GLU A N 1
ATOM 1513 C CA . GLU A 1 199 ? -50.811 1.012 85.716 1.00 87.69 199 GLU A CA 1
ATOM 1514 C C . GLU A 1 199 ? -50.880 -0.018 84.580 1.00 87.69 199 GLU A C 1
ATOM 1516 O O . GLU A 1 199 ? -50.118 0.087 83.617 1.00 87.69 199 GLU A O 1
ATOM 1521 N N . ASN A 1 200 ? -51.817 -0.972 84.627 1.00 84.62 200 ASN A N 1
ATOM 1522 C CA . ASN A 1 200 ? -52.014 -1.935 83.537 1.00 84.62 200 ASN A CA 1
ATOM 1523 C C . ASN A 1 200 ? -52.457 -1.261 82.235 1.00 84.62 200 ASN A C 1
ATOM 1525 O O . ASN A 1 200 ? -52.015 -1.662 81.155 1.00 84.62 200 ASN A O 1
ATOM 1529 N N . THR A 1 201 ? -53.315 -0.239 82.310 1.00 88.19 201 THR A N 1
ATOM 1530 C CA . THR A 1 201 ? -53.708 0.528 81.118 1.00 88.19 201 THR A CA 1
ATOM 1531 C C . THR A 1 201 ? -52.523 1.290 80.522 1.00 88.19 201 THR A C 1
ATOM 1533 O O . THR A 1 201 ? -52.301 1.200 79.313 1.00 88.19 201 THR A O 1
ATOM 1536 N N . ASN A 1 202 ? -51.691 1.917 81.360 1.00 91.00 202 ASN A N 1
ATOM 1537 C CA . ASN A 1 202 ? -50.471 2.606 80.934 1.00 91.00 202 ASN A CA 1
ATOM 1538 C C . ASN A 1 202 ? -49.432 1.645 80.332 1.00 91.00 202 ASN A C 1
ATOM 1540 O O . ASN A 1 202 ? -48.838 1.944 79.296 1.00 91.00 202 ASN A O 1
ATOM 1544 N N . LEU A 1 203 ? -49.230 0.468 80.933 1.00 92.81 203 LEU A N 1
ATOM 1545 C CA . LEU A 1 203 ? -48.361 -0.592 80.403 1.00 92.81 203 LEU A CA 1
ATOM 1546 C C . LEU A 1 203 ? -48.857 -1.112 79.053 1.00 92.81 203 LEU A C 1
ATOM 1548 O O . LEU A 1 203 ? -48.064 -1.303 78.132 1.00 92.81 203 LEU A O 1
ATOM 1552 N N . LYS A 1 204 ? -50.170 -1.307 78.907 1.00 93.25 204 LYS A N 1
ATOM 1553 C CA . LYS A 1 204 ? -50.783 -1.726 77.643 1.00 93.25 204 LYS A CA 1
ATOM 1554 C C . LYS A 1 204 ? -50.582 -0.680 76.547 1.00 93.25 204 LYS A C 1
ATOM 1556 O O . LYS A 1 204 ? -50.269 -1.038 75.414 1.00 93.25 204 LYS A O 1
ATOM 1561 N N . GLU A 1 205 ? -50.713 0.601 76.879 1.00 92.06 205 GLU A N 1
ATOM 1562 C CA . GLU A 1 205 ? -50.433 1.692 75.945 1.00 92.06 205 GLU A CA 1
ATOM 1563 C C . GLU A 1 205 ? -48.935 1.833 75.625 1.00 92.06 205 GLU A C 1
ATOM 1565 O O . GLU A 1 205 ? -48.572 2.086 74.476 1.00 92.06 205 GLU A O 1
ATOM 1570 N N . CYS A 1 206 ? -48.049 1.614 76.601 1.00 92.62 206 CYS A N 1
ATOM 1571 C CA . CYS A 1 206 ? -46.601 1.556 76.386 1.00 92.62 206 CYS A CA 1
ATOM 1572 C C . CYS A 1 206 ? -46.218 0.420 75.422 1.00 92.62 206 CYS A C 1
ATOM 1574 O O . CYS A 1 206 ? -45.513 0.655 74.443 1.00 92.62 206 CYS A O 1
ATOM 1576 N N . ASN A 1 207 ? -46.768 -0.781 75.626 1.00 91.50 207 ASN A N 1
ATOM 1577 C CA . ASN A 1 207 ? -46.569 -1.919 74.728 1.00 91.50 207 ASN A CA 1
ATOM 1578 C C . ASN A 1 207 ? -47.097 -1.648 73.315 1.00 91.50 207 ASN A C 1
ATOM 1580 O O . ASN A 1 207 ? -46.425 -1.994 72.348 1.00 91.50 207 ASN A O 1
ATOM 1584 N N . ARG A 1 208 ? -48.259 -0.991 73.180 1.00 94.31 208 ARG A N 1
ATOM 1585 C CA . ARG A 1 208 ? -48.788 -0.586 71.867 1.00 94.31 208 ARG A CA 1
ATOM 1586 C C . ARG A 1 208 ? -47.819 0.349 71.135 1.00 94.31 208 ARG A C 1
ATOM 1588 O O . ARG A 1 208 ? -47.542 0.118 69.965 1.00 94.31 208 ARG A O 1
ATOM 1595 N N . ARG A 1 209 ? -47.277 1.363 71.822 1.00 95.12 209 ARG A N 1
ATOM 1596 C CA . ARG A 1 209 ? -46.300 2.302 71.236 1.00 95.12 209 ARG A CA 1
ATOM 1597 C C . ARG A 1 209 ? -45.011 1.605 70.808 1.00 95.12 209 ARG A C 1
ATOM 1599 O O . ARG A 1 209 ? -44.557 1.819 69.692 1.00 95.12 209 ARG A O 1
ATOM 1606 N N . LEU A 1 210 ? -44.467 0.732 71.656 1.00 95.19 210 LEU A N 1
ATOM 1607 C CA . LEU A 1 210 ? -43.289 -0.070 71.308 1.00 95.19 210 LEU A CA 1
ATOM 1608 C C . LEU A 1 210 ? -43.560 -0.979 70.104 1.00 95.19 210 LEU A C 1
ATOM 1610 O O . LEU A 1 210 ? -42.699 -1.146 69.248 1.00 95.19 210 LEU A O 1
ATOM 1614 N N . GLN A 1 211 ? -44.761 -1.549 70.007 1.00 95.06 211 GLN A N 1
ATOM 1615 C CA . GLN A 1 211 ? -45.146 -2.388 68.876 1.00 95.06 211 GLN A CA 1
ATOM 1616 C C . GLN A 1 211 ? -45.260 -1.586 67.568 1.00 95.06 211 GLN A C 1
ATOM 1618 O O . GLN A 1 211 ? -44.835 -2.071 66.519 1.00 95.06 211 GLN A O 1
ATOM 1623 N N . GLU A 1 212 ? -45.782 -0.358 67.623 1.00 94.88 212 GLU A N 1
ATOM 1624 C CA . GLU A 1 212 ? -45.793 0.579 66.490 1.00 94.88 212 GLU A CA 1
ATOM 1625 C C . GLU A 1 212 ? -44.363 0.972 66.074 1.00 94.88 212 GLU A C 1
ATOM 1627 O O . GLU A 1 212 ? -44.038 0.934 64.888 1.00 94.88 212 GLU A O 1
ATOM 1632 N N . GLU A 1 213 ? -43.480 1.265 67.030 1.00 95.75 213 GLU A N 1
ATOM 1633 C CA . GLU A 1 213 ? -42.077 1.620 66.776 1.00 95.75 213 GLU A CA 1
ATOM 1634 C C . GLU A 1 213 ? -41.282 0.458 66.155 1.00 95.75 213 GLU A C 1
ATOM 1636 O O . GLU A 1 213 ? -40.591 0.636 65.149 1.00 95.75 213 GLU A O 1
ATOM 1641 N N . VAL A 1 214 ? -41.456 -0.764 66.670 1.00 96.19 214 VAL A N 1
ATOM 1642 C CA . VAL A 1 214 ? -40.903 -1.982 66.055 1.00 96.19 214 VAL A CA 1
ATOM 1643 C C . VAL A 1 214 ? -41.431 -2.158 64.631 1.00 96.19 214 VAL A C 1
ATOM 1645 O O . VAL A 1 214 ? -40.657 -2.492 63.735 1.00 96.19 214 VAL A O 1
ATOM 1648 N N . SER A 1 215 ? -42.720 -1.899 64.390 1.00 96.62 215 SER A N 1
ATOM 1649 C CA . SER A 1 215 ? -43.298 -1.988 63.045 1.00 96.62 215 SER A CA 1
ATOM 1650 C C . SER A 1 215 ? -42.663 -0.993 62.068 1.00 96.62 215 SER A C 1
ATOM 1652 O O . SER A 1 215 ? -42.452 -1.347 60.907 1.00 96.62 215 SER A O 1
ATOM 1654 N N . ILE A 1 216 ? -42.339 0.224 62.517 1.00 96.62 216 ILE A N 1
ATOM 1655 C CA . ILE A 1 216 ? -41.641 1.230 61.700 1.00 96.62 216 ILE A CA 1
ATOM 1656 C C . ILE A 1 216 ? -40.219 0.759 61.383 1.00 96.62 216 ILE A C 1
ATOM 1658 O O . ILE A 1 216 ? -39.829 0.732 60.217 1.00 96.62 216 ILE A O 1
ATOM 1662 N N . TYR A 1 217 ? -39.462 0.300 62.386 1.00 97.56 217 TYR A N 1
ATOM 1663 C CA . TYR A 1 217 ? -38.100 -0.189 62.159 1.00 97.56 217 TYR A CA 1
ATOM 1664 C C . TYR A 1 217 ? -38.045 -1.409 61.237 1.00 97.56 217 TYR A C 1
ATOM 1666 O O . TYR A 1 217 ? -37.126 -1.521 60.425 1.00 97.56 217 TYR A O 1
ATOM 1674 N N . VAL A 1 218 ? -39.027 -2.309 61.320 1.00 96.94 218 VAL A N 1
ATOM 1675 C CA . VAL A 1 218 ? -39.142 -3.448 60.397 1.00 96.94 218 VAL A CA 1
ATOM 1676 C C . VAL A 1 218 ? -39.368 -2.968 58.961 1.00 96.94 218 VAL A C 1
ATOM 1678 O O . VAL A 1 218 ? -38.714 -3.477 58.0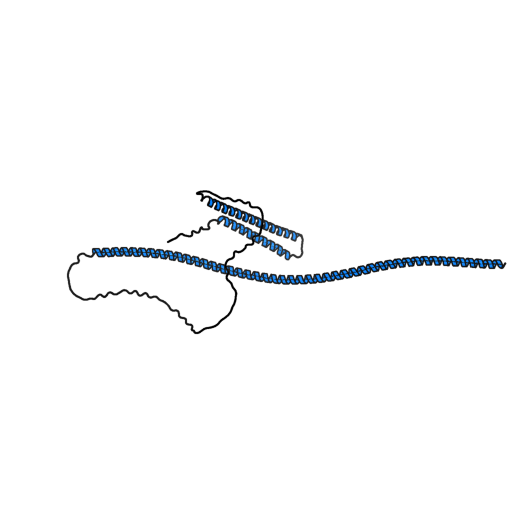50 1.00 96.94 218 VAL A O 1
ATOM 1681 N N . ALA A 1 219 ? -40.232 -1.970 58.749 1.00 96.62 219 ALA A N 1
ATOM 1682 C CA . ALA A 1 219 ? -40.446 -1.388 57.425 1.00 96.62 219 ALA A CA 1
ATOM 1683 C C . ALA A 1 219 ? -39.162 -0.733 56.876 1.00 96.62 219 ALA A C 1
ATOM 1685 O O . ALA A 1 219 ? -38.776 -1.006 55.739 1.00 96.62 219 ALA A O 1
ATOM 1686 N N . ASP A 1 220 ? -38.442 0.037 57.696 1.00 97.62 220 ASP A N 1
ATOM 1687 C CA . ASP A 1 220 ? -37.171 0.669 57.308 1.00 97.62 220 ASP A CA 1
ATOM 1688 C C . ASP A 1 220 ? -36.065 -0.349 56.992 1.00 97.62 220 ASP A C 1
ATOM 1690 O O . ASP A 1 220 ? -35.230 -0.127 56.110 1.00 97.62 220 ASP A O 1
ATOM 1694 N N . ILE A 1 221 ? -36.014 -1.468 57.723 1.00 97.25 221 ILE A N 1
ATOM 1695 C CA . ILE A 1 221 ? -35.098 -2.576 57.419 1.00 97.25 221 ILE A CA 1
ATOM 1696 C C . ILE A 1 221 ? -35.476 -3.217 56.082 1.00 97.25 221 ILE A C 1
ATOM 1698 O O . ILE A 1 221 ? -34.580 -3.486 55.284 1.00 97.25 221 ILE A O 1
ATOM 1702 N N . SER A 1 222 ? -36.770 -3.420 55.812 1.00 97.50 222 SER A N 1
ATOM 1703 C CA . SER A 1 222 ? -37.238 -3.959 54.529 1.00 97.50 222 SER A CA 1
ATOM 1704 C C . SER A 1 222 ? -36.790 -3.079 53.363 1.00 97.50 222 SER A C 1
ATOM 1706 O O . SER A 1 222 ? -36.163 -3.580 52.434 1.00 97.50 222 SER A O 1
ATOM 1708 N N . VAL A 1 223 ? -37.011 -1.763 53.450 1.00 97.56 223 VAL A N 1
ATOM 1709 C CA . VAL A 1 223 ? -36.602 -0.811 52.402 1.00 97.56 223 VAL A CA 1
ATOM 1710 C C . VAL A 1 223 ? -35.087 -0.823 52.194 1.00 97.56 223 VAL A C 1
ATOM 1712 O O . VAL A 1 223 ? -34.614 -0.850 51.057 1.00 97.56 223 VAL A O 1
ATOM 1715 N N . ARG A 1 224 ? -34.298 -0.826 53.276 1.00 97.25 224 ARG A N 1
ATOM 1716 C CA . ARG A 1 224 ? -32.831 -0.891 53.168 1.00 97.25 224 ARG A CA 1
ATOM 1717 C C . ARG A 1 224 ? -32.351 -2.212 52.571 1.00 97.25 224 ARG A C 1
ATOM 1719 O O . ARG A 1 224 ? -31.402 -2.203 51.791 1.00 97.25 224 ARG A O 1
ATOM 1726 N N . ASN A 1 225 ? -32.997 -3.330 52.894 1.00 97.31 225 ASN A N 1
ATOM 1727 C CA . ASN A 1 225 ? -32.689 -4.614 52.270 1.00 97.31 225 ASN A CA 1
ATOM 1728 C C . ASN A 1 225 ? -32.974 -4.582 50.765 1.00 97.31 225 ASN A C 1
ATOM 1730 O O . ASN A 1 225 ? -32.111 -4.994 49.991 1.00 97.31 225 ASN A O 1
ATOM 1734 N N . ASP A 1 226 ? -34.112 -4.030 50.342 1.00 97.19 226 ASP A N 1
ATOM 1735 C CA . ASP A 1 226 ? -34.439 -3.883 48.919 1.00 97.19 226 ASP A CA 1
ATOM 1736 C C . ASP A 1 226 ? -33.368 -3.046 48.196 1.00 97.19 226 ASP A C 1
ATOM 1738 O O . ASP A 1 226 ? -32.833 -3.471 47.169 1.00 97.19 226 ASP A O 1
ATOM 1742 N N . GLN A 1 227 ? -32.939 -1.927 48.791 1.00 98.19 227 GLN A N 1
ATOM 1743 C CA . GLN A 1 227 ? -31.843 -1.102 48.260 1.00 98.19 227 GLN A CA 1
ATOM 1744 C C . GLN A 1 227 ? -30.517 -1.871 48.146 1.00 98.19 227 GLN A C 1
ATOM 1746 O O . GLN A 1 227 ? -29.817 -1.750 47.140 1.00 98.19 227 GLN A O 1
ATOM 1751 N N . ILE A 1 228 ? -30.159 -2.680 49.149 1.00 97.75 228 ILE A N 1
ATOM 1752 C CA . ILE A 1 228 ? -28.948 -3.516 49.111 1.00 97.75 228 ILE A CA 1
ATOM 1753 C C . ILE A 1 228 ? -29.030 -4.531 47.966 1.00 97.75 228 ILE A C 1
ATOM 1755 O O . ILE A 1 228 ? -28.042 -4.723 47.250 1.00 97.75 228 ILE A O 1
ATOM 1759 N N . THR A 1 229 ? -30.188 -5.165 47.762 1.00 97.19 229 THR A N 1
ATOM 1760 C CA . THR A 1 229 ? -30.363 -6.125 46.660 1.00 97.19 229 THR A CA 1
ATOM 1761 C C . THR A 1 229 ? -30.259 -5.450 45.294 1.00 97.19 229 THR A C 1
ATOM 1763 O O . THR A 1 229 ? -29.607 -5.985 44.395 1.00 97.19 229 THR A O 1
ATOM 1766 N N . GLU A 1 230 ? -30.810 -4.244 45.142 1.00 98.00 230 GLU A N 1
ATOM 1767 C CA . GLU A 1 230 ? -30.706 -3.472 43.906 1.00 98.00 230 GLU A CA 1
ATOM 1768 C C . GLU A 1 230 ? -29.262 -3.045 43.614 1.00 98.00 230 GLU A C 1
ATOM 1770 O O . GLU A 1 230 ? -28.775 -3.231 42.495 1.00 98.00 230 GLU A O 1
ATOM 1775 N N . LEU A 1 231 ? -28.551 -2.521 44.618 1.00 98.06 231 LEU A N 1
ATOM 1776 C CA . LEU A 1 231 ? -27.140 -2.153 44.486 1.00 98.06 231 LEU A CA 1
ATOM 1777 C C . LEU A 1 231 ? -26.270 -3.365 44.142 1.00 98.06 231 LEU A C 1
ATOM 1779 O O . LEU A 1 231 ? -25.402 -3.260 43.276 1.00 98.06 231 LEU A O 1
ATOM 1783 N N . SER A 1 232 ? -26.534 -4.517 44.761 1.00 98.00 232 SER A N 1
ATOM 1784 C CA . SER A 1 232 ? -25.825 -5.768 44.466 1.00 98.00 232 SER A CA 1
ATOM 1785 C C . SER A 1 232 ? -26.056 -6.206 43.016 1.00 98.00 232 SER A C 1
ATOM 1787 O O . SER A 1 232 ? -25.099 -6.478 42.294 1.00 98.00 232 SER A O 1
ATOM 1789 N N . ARG A 1 233 ? -27.306 -6.154 42.532 1.00 98.12 233 ARG A N 1
ATOM 1790 C CA . ARG A 1 233 ? -27.639 -6.450 41.129 1.00 98.12 233 ARG A CA 1
ATOM 1791 C C . ARG A 1 233 ? -26.927 -5.504 40.155 1.00 98.12 233 ARG A C 1
ATOM 1793 O O . ARG A 1 233 ? -26.433 -5.939 39.115 1.00 98.12 233 ARG A O 1
ATOM 1800 N N . ASN A 1 234 ? -26.882 -4.209 40.468 1.00 98.25 234 ASN A N 1
ATOM 1801 C CA . ASN A 1 234 ? -26.200 -3.216 39.635 1.00 98.25 234 ASN A CA 1
ATOM 1802 C C . ASN A 1 234 ? -24.678 -3.433 39.617 1.00 98.25 234 ASN A C 1
ATOM 1804 O O . ASN A 1 234 ? -24.049 -3.261 38.571 1.00 98.25 234 ASN A O 1
ATOM 1808 N N . LEU A 1 235 ? -24.092 -3.840 40.746 1.00 98.25 235 LEU A N 1
ATOM 1809 C CA . LEU A 1 235 ? -22.677 -4.194 40.833 1.00 98.25 235 LEU A CA 1
ATOM 1810 C C . LEU A 1 235 ? -22.355 -5.408 39.954 1.00 98.25 235 LEU A C 1
ATOM 1812 O O . LEU A 1 235 ? -21.419 -5.336 39.159 1.00 98.25 235 LEU A O 1
ATOM 1816 N N . ASP A 1 236 ? -23.153 -6.474 40.033 1.00 97.81 236 ASP A N 1
ATOM 1817 C CA . ASP A 1 236 ? -22.977 -7.676 39.208 1.00 97.81 236 ASP A CA 1
ATOM 1818 C C . ASP A 1 236 ? -23.079 -7.364 37.710 1.00 97.81 236 ASP A C 1
ATOM 1820 O O . ASP A 1 236 ? -22.253 -7.816 36.910 1.00 97.81 236 ASP A O 1
ATOM 1824 N N . GLN A 1 237 ? -24.047 -6.525 37.329 1.00 98.25 237 GLN A N 1
ATOM 1825 C CA . GLN A 1 237 ? -24.190 -6.058 35.952 1.00 98.25 237 GLN A CA 1
ATOM 1826 C C . GLN A 1 237 ? -22.948 -5.279 35.490 1.00 98.25 237 GLN A C 1
ATOM 1828 O O . GLN A 1 237 ? -22.396 -5.570 34.429 1.00 98.25 237 GLN A O 1
ATOM 1833 N N . SER A 1 238 ? -22.463 -4.342 36.308 1.00 97.88 238 SER A N 1
ATOM 1834 C CA . SER A 1 238 ? -21.256 -3.563 36.011 1.00 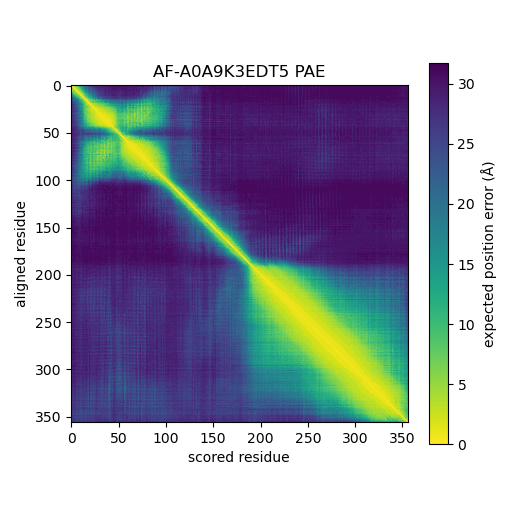97.88 238 SER A CA 1
ATOM 1835 C C . SER A 1 238 ? -20.012 -4.452 35.884 1.00 97.88 238 SER A C 1
ATOM 1837 O O . SER A 1 238 ? -19.221 -4.288 34.954 1.00 97.88 238 SER A O 1
ATOM 1839 N N . MET A 1 239 ? -19.855 -5.456 36.754 1.00 98.31 239 MET A N 1
ATOM 1840 C CA . MET A 1 239 ? -18.760 -6.428 36.656 1.00 98.31 239 MET A CA 1
ATOM 1841 C C . MET A 1 239 ? -18.812 -7.228 35.349 1.00 98.31 239 MET A C 1
ATOM 1843 O O . MET A 1 239 ? -17.775 -7.423 34.706 1.00 98.31 239 MET A O 1
ATOM 1847 N N . SER A 1 240 ? -20.006 -7.657 34.933 1.00 97.75 240 SER A N 1
ATOM 1848 C CA . SER A 1 240 ? -20.214 -8.338 33.651 1.00 97.75 240 SER A CA 1
ATOM 1849 C C . SER A 1 240 ? -19.820 -7.445 32.467 1.00 97.75 240 SER A C 1
ATOM 1851 O O . SER A 1 240 ? -19.065 -7.866 31.583 1.00 97.75 240 SER A O 1
ATOM 1853 N N . ASP A 1 241 ? -20.239 -6.178 32.485 1.00 98.44 241 ASP A N 1
ATOM 1854 C CA . ASP A 1 241 ? -19.909 -5.205 31.440 1.00 98.44 241 ASP A CA 1
ATOM 1855 C C . ASP A 1 241 ? -18.409 -4.895 31.370 1.00 98.44 241 ASP A C 1
ATOM 1857 O O . ASP A 1 241 ? -17.839 -4.860 30.277 1.00 98.44 241 ASP A O 1
ATOM 1861 N N . ILE A 1 242 ? -17.736 -4.763 32.516 1.00 98.50 242 ILE A N 1
ATOM 1862 C CA . ILE A 1 242 ? -16.274 -4.619 32.582 1.00 98.50 242 ILE A CA 1
ATOM 1863 C C . ILE A 1 242 ? -15.584 -5.839 31.961 1.00 98.50 242 ILE A C 1
ATOM 1865 O O . ILE A 1 242 ? -14.637 -5.685 31.185 1.00 98.50 242 ILE A O 1
ATOM 1869 N N . GLY A 1 243 ? -16.056 -7.051 32.268 1.00 98.50 243 GLY A N 1
ATOM 1870 C CA . GLY A 1 243 ? -15.537 -8.285 31.677 1.00 98.50 243 GLY A CA 1
ATOM 1871 C C . GLY A 1 243 ? -15.673 -8.298 30.154 1.00 98.50 243 GLY A C 1
ATOM 1872 O O . GLY A 1 243 ? -14.697 -8.561 29.444 1.00 98.50 243 GLY A O 1
ATOM 1873 N N . ARG A 1 244 ? -16.857 -7.940 29.647 1.00 98.62 244 ARG A N 1
ATOM 1874 C CA . ARG A 1 244 ? -17.144 -7.828 28.210 1.00 98.62 244 ARG A CA 1
ATOM 1875 C C . ARG A 1 244 ? -16.240 -6.809 27.519 1.00 98.62 244 ARG A C 1
ATOM 1877 O O . ARG A 1 244 ? -15.576 -7.157 26.543 1.00 98.62 244 ARG A O 1
ATOM 1884 N N . LEU A 1 245 ? -16.147 -5.593 28.056 1.00 98.50 245 LEU A N 1
ATOM 1885 C CA . LEU A 1 245 ? -15.292 -4.536 27.506 1.00 98.50 245 LEU A CA 1
ATOM 1886 C C . LEU A 1 245 ? -13.811 -4.931 27.528 1.00 98.50 245 LEU A C 1
ATOM 1888 O O . LEU A 1 245 ? -13.083 -4.671 26.573 1.00 98.50 245 LEU A O 1
ATOM 1892 N N . LYS A 1 246 ? -13.350 -5.619 28.578 1.00 98.62 246 LYS A N 1
ATOM 1893 C CA . LYS A 1 246 ? -11.971 -6.118 28.660 1.00 98.62 246 LYS A CA 1
ATOM 1894 C C . LYS A 1 246 ? -11.662 -7.149 27.571 1.00 98.62 246 LYS A C 1
ATOM 1896 O O . LYS A 1 246 ? -10.561 -7.128 27.008 1.00 98.62 246 LYS A O 1
ATOM 1901 N N . MET A 1 247 ? -12.606 -8.041 27.265 1.00 97.88 247 MET A N 1
ATOM 1902 C CA . MET A 1 247 ? -12.464 -8.991 26.156 1.00 97.88 247 MET A CA 1
ATOM 1903 C C . MET A 1 247 ? -12.411 -8.269 24.809 1.00 97.88 247 MET A C 1
ATOM 1905 O O . MET A 1 247 ? -11.499 -8.538 24.027 1.00 97.88 247 MET A O 1
ATOM 1909 N N . GLU A 1 248 ? -13.316 -7.317 24.577 1.00 98.44 248 GLU A N 1
ATOM 1910 C CA . GLU A 1 248 ? -13.356 -6.529 23.341 1.00 98.44 248 GLU A CA 1
ATOM 1911 C C . GLU A 1 248 ? -12.052 -5.746 23.132 1.00 98.44 248 GLU A C 1
ATOM 1913 O O . GLU A 1 248 ? -11.437 -5.838 22.071 1.00 98.44 248 GLU A O 1
ATOM 1918 N N . VAL A 1 249 ? -11.554 -5.055 24.162 1.00 98.50 249 VAL A N 1
ATOM 1919 C CA . VAL A 1 249 ? -10.257 -4.359 24.108 1.00 98.50 249 VAL A CA 1
ATOM 1920 C C . VAL A 1 249 ? -9.129 -5.333 23.764 1.00 98.50 249 VAL A C 1
ATOM 1922 O O . VAL A 1 249 ? -8.305 -5.040 22.900 1.00 98.50 249 VAL A O 1
ATOM 1925 N N . SER A 1 250 ? -9.105 -6.517 24.379 1.00 98.25 250 SER A N 1
ATOM 1926 C CA . SER A 1 250 ? -8.074 -7.531 24.113 1.00 98.25 250 SER A CA 1
ATOM 1927 C C . SER A 1 250 ? -8.131 -8.070 22.677 1.00 98.25 250 SER A C 1
ATOM 1929 O O . SER A 1 250 ? -7.098 -8.376 22.077 1.00 98.25 250 SER A O 1
ATOM 1931 N N . GLU A 1 251 ? -9.325 -8.205 22.104 1.00 98.31 251 GLU A N 1
ATOM 1932 C CA . GLU A 1 251 ? -9.520 -8.585 20.704 1.00 98.31 251 GLU A CA 1
ATOM 1933 C C . GLU A 1 251 ? -9.075 -7.472 19.750 1.00 98.31 251 GLU A C 1
ATOM 1935 O O . GLU A 1 251 ? -8.288 -7.723 18.833 1.00 98.31 251 GLU A O 1
ATOM 1940 N N . LYS A 1 252 ? -9.487 -6.226 20.007 1.00 98.31 252 LYS A N 1
ATOM 1941 C CA . LYS A 1 252 ? -9.063 -5.066 19.213 1.00 98.31 252 LYS A CA 1
ATOM 1942 C C . LYS A 1 252 ? -7.547 -4.873 19.263 1.00 98.31 252 LYS A C 1
ATOM 1944 O O . LYS A 1 252 ? -6.946 -4.644 18.218 1.00 98.31 252 LYS A O 1
ATOM 1949 N N . CYS A 1 253 ? -6.905 -5.055 20.418 1.00 98.31 253 CYS A N 1
ATOM 1950 C CA . CYS A 1 253 ? -5.442 -5.030 20.531 1.00 98.31 253 CYS A CA 1
ATOM 1951 C C . CYS A 1 253 ? -4.768 -6.099 19.657 1.00 98.31 253 CYS A C 1
ATOM 1953 O O . CYS A 1 253 ? -3.754 -5.815 19.019 1.00 98.31 253 CYS A O 1
ATOM 1955 N N . ARG A 1 254 ? -5.325 -7.316 19.588 1.00 98.19 254 ARG A N 1
ATOM 1956 C CA . ARG A 1 254 ? -4.813 -8.371 18.695 1.00 98.19 254 ARG A CA 1
ATOM 1957 C C . ARG A 1 254 ? -4.969 -7.989 17.226 1.00 98.19 254 ARG A C 1
ATOM 1959 O O . ARG A 1 254 ? -3.988 -8.044 16.490 1.00 98.19 254 ARG A O 1
ATOM 1966 N N . SER A 1 255 ? -6.152 -7.520 16.835 1.00 98.44 255 SER A N 1
ATOM 1967 C CA . SER A 1 255 ? -6.419 -7.058 15.468 1.00 98.44 255 SER A CA 1
ATOM 1968 C C . SER A 1 255 ? -5.477 -5.922 15.045 1.00 98.44 255 SER A C 1
ATOM 1970 O O . SER A 1 255 ? -4.900 -5.975 13.960 1.00 98.44 255 SER A O 1
ATOM 1972 N N . VAL A 1 256 ? -5.238 -4.938 15.920 1.00 98.44 256 VAL A N 1
ATOM 1973 C CA . VAL A 1 256 ? -4.279 -3.846 15.677 1.00 98.44 256 VAL A CA 1
ATOM 1974 C C . VAL A 1 256 ? -2.854 -4.376 15.511 1.00 98.44 256 VAL A C 1
ATOM 1976 O O . VAL A 1 256 ? -2.154 -3.955 14.591 1.00 98.44 256 VAL A O 1
ATOM 1979 N N . ASN A 1 257 ? -2.423 -5.320 16.351 1.00 98.06 257 ASN A N 1
ATOM 1980 C CA . ASN A 1 257 ? -1.094 -5.921 16.229 1.00 98.06 257 ASN A CA 1
ATOM 1981 C C . ASN A 1 257 ? -0.914 -6.664 14.900 1.00 98.06 257 ASN A C 1
ATOM 1983 O O . ASN A 1 257 ? 0.143 -6.552 14.278 1.00 98.06 257 ASN A O 1
ATOM 1987 N N . ASP A 1 258 ? -1.925 -7.402 14.446 1.00 98.44 258 ASP A N 1
ATOM 1988 C CA . ASP A 1 258 ? -1.857 -8.115 13.169 1.00 98.44 258 ASP A CA 1
ATOM 1989 C C . ASP A 1 258 ? -1.866 -7.148 11.980 1.00 98.44 258 ASP A C 1
ATOM 1991 O O . ASP A 1 258 ? -1.038 -7.285 11.076 1.00 98.44 258 ASP A O 1
ATOM 1995 N N . LEU A 1 259 ? -2.696 -6.100 12.019 1.00 98.31 259 LEU A N 1
ATOM 1996 C CA . LEU A 1 259 ? -2.646 -5.011 11.037 1.00 98.31 259 LEU A CA 1
ATOM 1997 C C . LEU A 1 259 ? -1.268 -4.341 10.995 1.00 98.31 259 LEU A C 1
ATOM 1999 O O . LEU A 1 259 ? -0.768 -4.045 9.910 1.00 98.31 259 LEU A O 1
ATOM 2003 N N . ASN A 1 260 ? -0.619 -4.147 12.145 1.00 98.44 260 ASN A N 1
ATOM 2004 C CA . ASN A 1 260 ? 0.718 -3.565 12.193 1.00 98.44 260 ASN A CA 1
ATOM 2005 C C . ASN A 1 260 ? 1.771 -4.481 11.540 1.00 98.44 260 ASN A C 1
ATOM 2007 O O . ASN A 1 260 ? 2.587 -4.008 10.752 1.00 98.44 260 ASN A O 1
ATOM 2011 N N . LYS A 1 261 ? 1.702 -5.803 11.761 1.00 98.44 261 LYS A N 1
ATOM 2012 C CA . LYS A 1 261 ? 2.564 -6.771 11.050 1.00 98.44 261 LYS A CA 1
ATOM 2013 C C . LYS A 1 261 ? 2.342 -6.725 9.535 1.00 98.44 261 LYS A C 1
ATOM 2015 O O . LYS A 1 261 ? 3.306 -6.770 8.769 1.00 98.44 261 LYS A O 1
ATOM 2020 N N . HIS A 1 262 ? 1.087 -6.624 9.091 1.00 98.50 262 HIS A N 1
ATOM 2021 C CA . HIS A 1 262 ? 0.765 -6.475 7.669 1.00 98.50 262 HIS A CA 1
ATOM 2022 C C . HIS A 1 262 ? 1.322 -5.172 7.092 1.00 98.50 262 HIS A C 1
ATOM 2024 O O . HIS A 1 262 ? 1.886 -5.185 5.997 1.00 98.50 262 HIS A O 1
ATOM 2030 N N . LEU A 1 263 ? 1.215 -4.067 7.832 1.00 98.44 263 LEU A N 1
ATOM 2031 C CA . LEU A 1 263 ? 1.780 -2.780 7.442 1.00 98.44 263 LEU A CA 1
ATOM 2032 C C . LEU A 1 263 ? 3.303 -2.859 7.284 1.00 98.44 263 LEU A C 1
ATOM 2034 O O . LEU A 1 263 ? 3.836 -2.370 6.289 1.00 98.44 263 LEU A O 1
ATOM 2038 N N . ASP A 1 264 ? 4.001 -3.498 8.220 1.00 98.56 264 ASP A N 1
ATOM 2039 C CA . ASP A 1 264 ? 5.457 -3.651 8.149 1.00 98.56 264 ASP A CA 1
ATOM 2040 C C . ASP A 1 264 ? 5.881 -4.555 6.980 1.00 98.56 264 ASP A C 1
ATOM 2042 O O . ASP A 1 264 ? 6.808 -4.220 6.240 1.00 98.56 264 ASP A O 1
ATOM 2046 N N . SER A 1 265 ? 5.143 -5.639 6.720 1.00 98.56 265 SER A N 1
ATOM 2047 C CA . SER A 1 265 ? 5.356 -6.478 5.532 1.00 98.56 265 SER A CA 1
ATOM 2048 C C . SER A 1 265 ? 5.144 -5.703 4.224 1.00 98.56 265 SER A C 1
ATOM 2050 O O . SER A 1 265 ? 5.938 -5.826 3.287 1.00 98.56 265 SER A O 1
ATOM 2052 N N . LEU A 1 266 ? 4.100 -4.870 4.151 1.00 98.38 266 LEU A N 1
ATOM 2053 C CA . LEU A 1 266 ? 3.834 -4.022 2.988 1.00 98.38 266 LEU A CA 1
ATOM 2054 C C . LEU A 1 266 ? 4.912 -2.956 2.789 1.00 98.38 266 LEU A C 1
ATOM 2056 O O . LEU A 1 266 ? 5.313 -2.719 1.650 1.00 98.38 266 LEU A O 1
ATOM 2060 N N . LYS A 1 267 ? 5.419 -2.343 3.866 1.00 98.62 267 LYS A N 1
ATOM 2061 C CA . LYS A 1 267 ? 6.542 -1.396 3.788 1.00 98.62 267 LYS A CA 1
ATOM 2062 C C . LYS A 1 267 ? 7.778 -2.056 3.181 1.00 98.62 267 LYS A C 1
ATOM 2064 O O . LYS A 1 267 ? 8.330 -1.495 2.239 1.00 98.62 267 LYS A O 1
ATOM 2069 N N . LEU A 1 268 ? 8.133 -3.260 3.638 1.00 98.44 268 LEU A N 1
ATOM 2070 C CA . LEU A 1 268 ? 9.261 -4.021 3.090 1.00 98.44 268 LEU A CA 1
ATOM 2071 C C . LEU A 1 268 ? 9.085 -4.312 1.595 1.00 98.44 268 LEU A C 1
ATOM 2073 O O . LEU A 1 268 ? 9.993 -4.052 0.810 1.00 98.44 268 LEU A O 1
ATOM 2077 N N . LYS A 1 269 ? 7.903 -4.780 1.174 1.00 98.44 269 LYS A N 1
ATOM 2078 C CA . LYS A 1 269 ? 7.608 -5.011 -0.253 1.00 98.44 269 LYS A CA 1
ATOM 2079 C C . LYS A 1 269 ? 7.676 -3.723 -1.076 1.00 98.44 269 LYS A C 1
ATOM 2081 O O . LYS A 1 269 ? 8.180 -3.732 -2.195 1.00 98.44 269 LYS A O 1
ATOM 2086 N N . LYS A 1 270 ? 7.178 -2.608 -0.537 1.00 98.56 270 LYS A N 1
ATOM 2087 C CA . LYS A 1 270 ? 7.251 -1.291 -1.182 1.00 98.56 270 LYS A CA 1
ATOM 2088 C C . LYS A 1 270 ? 8.707 -0.849 -1.353 1.00 98.56 270 LYS A C 1
ATOM 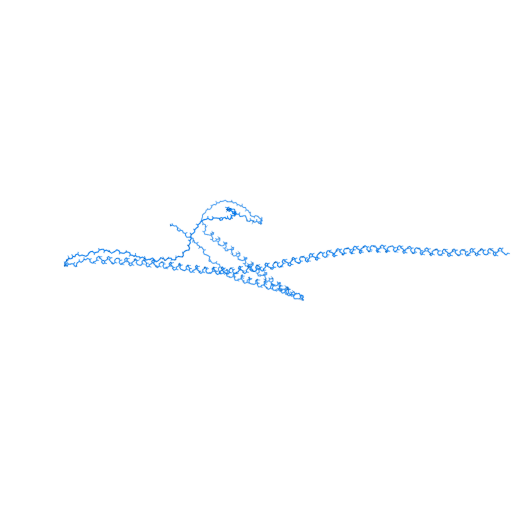2090 O O . LYS A 1 270 ? 9.060 -0.367 -2.427 1.00 98.56 270 LYS A O 1
ATOM 2095 N N . ASP A 1 271 ? 9.551 -1.036 -0.342 1.00 98.38 271 ASP A N 1
ATOM 2096 C CA . ASP A 1 271 ? 10.982 -0.719 -0.429 1.00 98.38 271 ASP A CA 1
ATOM 2097 C C . ASP A 1 271 ? 11.695 -1.624 -1.454 1.00 98.38 271 ASP A C 1
ATOM 2099 O O . ASP A 1 271 ? 12.462 -1.128 -2.280 1.00 98.38 271 ASP A O 1
ATOM 2103 N N . GLU A 1 272 ? 11.366 -2.920 -1.496 1.00 98.62 272 GLU A N 1
ATOM 2104 C CA . GLU A 1 272 ? 11.889 -3.864 -2.497 1.00 98.62 272 GLU A CA 1
ATOM 2105 C C . GLU A 1 272 ? 11.520 -3.454 -3.934 1.00 98.62 272 GLU A C 1
ATOM 2107 O O . GLU A 1 272 ? 12.377 -3.411 -4.821 1.00 98.62 272 GLU A O 1
ATOM 2112 N N . VAL A 1 273 ? 10.248 -3.119 -4.176 1.00 98.56 273 VAL A N 1
ATOM 2113 C CA . VAL A 1 273 ? 9.782 -2.650 -5.490 1.00 98.56 273 VAL A CA 1
ATOM 2114 C C . VAL A 1 273 ? 10.442 -1.324 -5.858 1.00 98.56 273 VAL A C 1
ATOM 2116 O O . VAL A 1 273 ? 10.845 -1.147 -7.006 1.00 98.56 273 VAL A O 1
ATOM 2119 N N . THR A 1 274 ? 10.608 -0.415 -4.897 1.00 98.62 274 THR A N 1
ATOM 2120 C CA . THR A 1 274 ? 11.283 0.871 -5.126 1.00 98.62 274 THR A CA 1
ATOM 2121 C C . THR A 1 274 ? 12.727 0.650 -5.587 1.00 98.62 274 THR A C 1
ATOM 2123 O O . THR A 1 274 ? 13.130 1.207 -6.607 1.00 98.62 274 THR A O 1
ATOM 2126 N N . ALA A 1 275 ? 13.470 -0.246 -4.928 1.00 98.62 275 ALA A N 1
ATOM 2127 C CA . ALA A 1 275 ? 14.836 -0.592 -5.325 1.00 98.62 275 ALA A CA 1
ATOM 2128 C C . ALA A 1 275 ? 14.910 -1.214 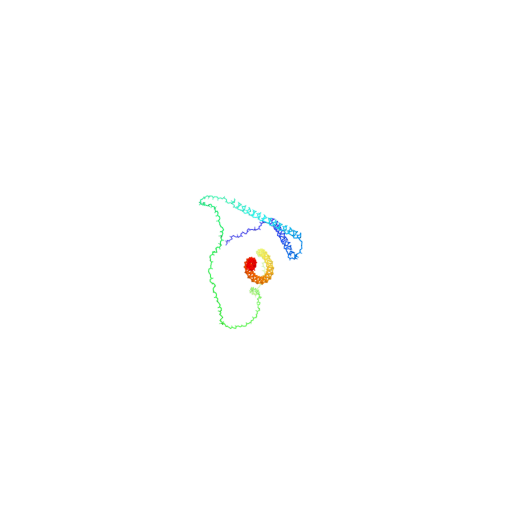-6.736 1.00 98.62 275 ALA A C 1
ATOM 2130 O O . ALA A 1 275 ? 15.792 -0.869 -7.530 1.00 98.62 275 ALA A O 1
ATOM 2131 N N . LYS A 1 276 ? 13.960 -2.094 -7.088 1.00 98.75 276 LYS A N 1
ATOM 2132 C CA . LYS A 1 276 ? 13.854 -2.670 -8.444 1.00 98.75 276 LYS A CA 1
ATOM 2133 C C . LYS A 1 276 ? 13.579 -1.598 -9.500 1.00 98.75 276 LYS A C 1
ATOM 2135 O O . LYS A 1 276 ? 14.213 -1.603 -10.554 1.00 98.75 276 LYS A O 1
ATOM 2140 N N . VAL A 1 277 ? 12.676 -0.659 -9.214 1.00 98.69 277 VAL A N 1
ATOM 2141 C CA . VAL A 1 277 ? 12.365 0.466 -10.111 1.00 98.69 277 VAL A CA 1
ATOM 2142 C C . VAL A 1 277 ? 13.586 1.356 -10.326 1.00 98.69 277 VAL A C 1
ATOM 2144 O O . VAL A 1 277 ? 13.858 1.739 -11.464 1.00 98.69 277 VAL A O 1
ATOM 2147 N N . ASP A 1 278 ? 14.342 1.666 -9.274 1.00 98.62 278 ASP A N 1
ATOM 2148 C CA . ASP A 1 278 ? 15.551 2.483 -9.402 1.00 98.62 278 ASP A CA 1
ATOM 2149 C C . ASP A 1 278 ? 16.649 1.778 -10.208 1.00 98.62 278 ASP A C 1
ATOM 2151 O O . ASP A 1 278 ? 17.308 2.418 -11.031 1.00 98.62 278 ASP A O 1
ATOM 2155 N N . THR A 1 279 ? 16.779 0.458 -10.055 1.00 98.62 279 THR A N 1
ATOM 2156 C CA . THR A 1 279 ? 17.705 -0.361 -10.852 1.00 98.62 279 THR A CA 1
ATOM 2157 C C . THR A 1 279 ? 17.338 -0.332 -12.338 1.00 98.62 279 THR A C 1
ATOM 2159 O O . THR A 1 279 ? 18.165 0.044 -13.168 1.00 98.62 279 THR A O 1
ATOM 2162 N N . LEU A 1 280 ? 16.079 -0.630 -12.681 1.00 98.69 280 LEU A N 1
ATOM 2163 C CA . LEU A 1 280 ? 15.599 -0.592 -14.070 1.00 98.69 280 LEU A CA 1
ATOM 2164 C C . LEU A 1 280 ? 15.699 0.811 -14.678 1.00 98.69 280 LEU A C 1
ATOM 2166 O O . LEU A 1 280 ? 16.004 0.978 -15.858 1.00 98.69 280 LEU A O 1
ATOM 2170 N N . ARG A 1 281 ? 15.467 1.852 -13.873 1.00 98.69 281 ARG A N 1
ATOM 2171 C CA . ARG A 1 281 ? 15.633 3.243 -14.301 1.00 98.69 281 ARG A CA 1
ATOM 2172 C C . ARG A 1 281 ? 17.091 3.557 -14.643 1.00 98.69 281 ARG A C 1
ATOM 2174 O O . ARG A 1 281 ? 17.330 4.290 -15.601 1.00 98.69 281 ARG A O 1
ATOM 2181 N N . ALA A 1 282 ? 18.051 3.049 -13.871 1.00 98.62 282 ALA A N 1
ATOM 2182 C CA . ALA A 1 282 ? 19.472 3.217 -14.162 1.00 98.62 282 ALA A CA 1
ATOM 2183 C C . ALA A 1 282 ? 19.882 2.467 -15.440 1.00 98.62 282 ALA A C 1
ATOM 2185 O O . ALA A 1 282 ? 20.551 3.049 -16.294 1.00 98.62 282 ALA A O 1
ATOM 2186 N N . GLU A 1 283 ? 19.415 1.230 -15.612 1.00 98.62 283 GLU A N 1
ATOM 2187 C CA . GLU A 1 283 ? 19.658 0.427 -16.816 1.00 98.62 283 GLU A CA 1
ATOM 2188 C C . GLU A 1 283 ? 19.094 1.100 -18.073 1.00 98.62 283 GLU A C 1
ATOM 2190 O O . GLU A 1 283 ? 19.824 1.299 -19.044 1.00 98.62 283 GLU A O 1
ATOM 2195 N N . LYS A 1 284 ? 17.840 1.568 -18.024 1.00 98.62 284 LYS A N 1
ATOM 2196 C CA . LYS A 1 284 ? 17.226 2.308 -19.134 1.00 98.62 284 LYS A CA 1
ATOM 2197 C C . LYS A 1 284 ? 18.048 3.536 -19.525 1.00 98.62 284 LYS A C 1
ATOM 2199 O O . LYS A 1 284 ? 18.301 3.746 -20.703 1.00 98.62 284 LYS A O 1
ATOM 2204 N N . ARG A 1 285 ? 18.519 4.323 -18.550 1.00 98.56 285 ARG A N 1
ATOM 2205 C CA . ARG A 1 285 ? 19.394 5.478 -18.829 1.00 98.56 285 ARG A CA 1
ATOM 2206 C C . ARG A 1 285 ? 20.705 5.061 -19.495 1.00 98.56 285 ARG A C 1
ATOM 2208 O O . ARG A 1 285 ? 21.186 5.776 -20.368 1.00 98.56 285 ARG A O 1
ATOM 2215 N N . SER A 1 286 ? 21.283 3.931 -19.088 1.00 98.62 286 SER A N 1
ATOM 2216 C CA . SER A 1 286 ? 22.485 3.385 -19.726 1.00 98.62 286 SER A CA 1
ATOM 2217 C C . SER A 1 286 ? 22.215 3.003 -21.180 1.00 98.62 286 SER A C 1
ATOM 2219 O O . SER A 1 286 ? 23.009 3.335 -22.057 1.00 98.62 286 SER A O 1
ATOM 2221 N N . GLN A 1 287 ? 21.085 2.348 -21.446 1.00 98.69 287 GLN A N 1
ATOM 2222 C CA . GLN A 1 287 ? 20.676 1.988 -22.800 1.00 98.69 287 GLN A CA 1
ATOM 2223 C C . GLN A 1 287 ? 20.404 3.230 -23.660 1.00 98.69 287 GLN A C 1
ATOM 2225 O O . GLN A 1 287 ? 20.887 3.298 -24.786 1.00 98.69 287 GLN A O 1
ATOM 2230 N N . ASP A 1 288 ? 19.707 4.237 -23.126 1.00 98.69 288 ASP A N 1
ATOM 2231 C CA . ASP A 1 288 ? 19.446 5.507 -23.821 1.00 98.69 288 ASP A CA 1
ATOM 2232 C C . ASP A 1 288 ? 20.755 6.237 -24.189 1.00 98.69 288 ASP A C 1
ATOM 2234 O O . ASP A 1 288 ? 20.841 6.889 -25.231 1.00 98.69 288 ASP A O 1
ATOM 2238 N N . ASN A 1 289 ? 21.792 6.134 -23.350 1.00 98.50 289 ASN A N 1
ATOM 2239 C CA . ASN A 1 289 ? 23.114 6.683 -23.660 1.00 98.50 289 ASN A CA 1
ATOM 2240 C C . ASN A 1 289 ? 23.810 5.897 -24.780 1.00 98.50 289 ASN A C 1
ATOM 2242 O O . ASN A 1 289 ? 24.311 6.517 -25.714 1.00 98.50 289 ASN A O 1
ATOM 2246 N N . LEU A 1 290 ? 23.782 4.560 -24.733 1.00 98.62 290 LEU A N 1
ATOM 2247 C CA . LEU A 1 290 ? 24.342 3.714 -25.793 1.00 98.62 290 LEU A CA 1
ATOM 2248 C C . LEU A 1 290 ? 23.663 3.976 -27.145 1.00 98.62 290 LEU A C 1
ATOM 2250 O O . LEU A 1 290 ? 24.336 4.085 -28.166 1.00 98.62 290 LEU A O 1
ATOM 2254 N N . VAL A 1 291 ? 22.335 4.115 -27.160 1.00 98.62 291 VAL A N 1
ATOM 2255 C CA . VAL A 1 291 ? 21.584 4.459 -28.377 1.00 98.62 291 VAL A CA 1
ATOM 2256 C C . VAL A 1 291 ? 22.070 5.791 -28.947 1.00 98.62 291 VAL A C 1
ATOM 2258 O O . VAL A 1 291 ? 22.375 5.864 -30.133 1.00 98.62 291 VAL A O 1
ATOM 2261 N N . ARG A 1 292 ? 22.241 6.814 -28.103 1.00 98.56 292 ARG A N 1
ATOM 2262 C CA . ARG A 1 292 ? 22.738 8.131 -28.533 1.00 98.56 292 ARG A CA 1
ATOM 2263 C C . ARG A 1 292 ? 24.157 8.074 -29.108 1.00 98.56 292 ARG A C 1
ATOM 2265 O O . ARG A 1 292 ? 24.467 8.782 -30.068 1.00 98.56 292 ARG A O 1
ATOM 2272 N N . GLU A 1 293 ? 25.028 7.248 -28.531 1.00 98.56 293 GLU A N 1
ATOM 2273 C CA . GLU A 1 293 ? 26.381 7.015 -29.052 1.00 98.56 293 GLU A CA 1
ATOM 2274 C C . GLU A 1 293 ? 26.338 6.352 -30.435 1.00 98.56 293 GLU A C 1
ATOM 2276 O O . GLU A 1 293 ? 27.004 6.818 -31.365 1.00 98.56 293 GLU A O 1
ATOM 2281 N N . LEU A 1 294 ? 25.505 5.321 -30.602 1.00 98.44 294 LEU A N 1
ATOM 2282 C CA . LEU A 1 294 ? 25.318 4.642 -31.887 1.00 98.44 294 LEU A CA 1
ATOM 2283 C C . LEU A 1 294 ? 24.724 5.572 -32.951 1.00 98.44 294 LEU A C 1
ATOM 2285 O O . LEU A 1 294 ? 25.208 5.584 -34.081 1.00 98.44 294 LEU A O 1
ATOM 2289 N N . GLU A 1 295 ? 23.733 6.391 -32.599 1.00 98.56 295 GLU A N 1
ATOM 2290 C CA . GLU A 1 295 ? 23.164 7.411 -33.490 1.00 98.56 295 GLU A CA 1
ATOM 2291 C C . GLU A 1 295 ? 24.227 8.421 -33.941 1.00 98.56 295 GLU A C 1
ATOM 2293 O O . GLU A 1 295 ? 24.297 8.779 -35.117 1.00 98.56 295 GLU A O 1
ATOM 2298 N N . THR A 1 296 ? 25.099 8.852 -33.026 1.00 98.50 296 THR A N 1
ATOM 2299 C CA . THR A 1 296 ? 26.198 9.776 -33.343 1.00 98.50 296 THR A CA 1
ATOM 2300 C C . THR A 1 296 ? 27.189 9.144 -34.323 1.00 98.50 296 THR A C 1
ATOM 2302 O O . THR A 1 296 ? 27.577 9.779 -35.305 1.00 98.50 296 THR A O 1
ATOM 2305 N N . CYS A 1 297 ? 27.566 7.882 -34.098 1.00 98.12 297 CYS A N 1
ATOM 2306 C CA . CYS A 1 297 ? 28.454 7.139 -34.993 1.00 98.12 297 CYS A CA 1
ATOM 2307 C C . CYS A 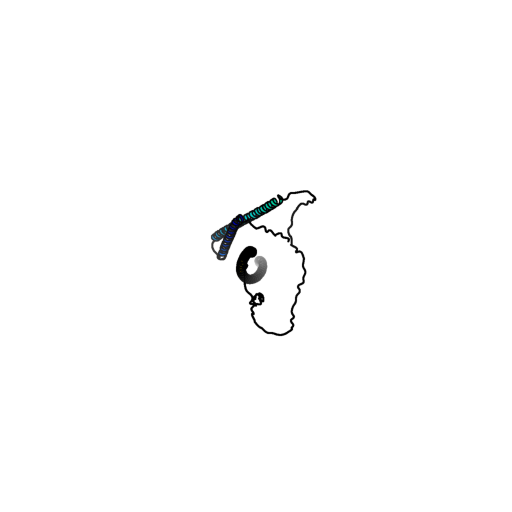1 297 ? 27.830 6.948 -36.382 1.00 98.12 297 CYS A C 1
ATOM 2309 O O . CYS A 1 297 ? 28.482 7.214 -37.393 1.00 98.12 297 CYS A O 1
ATOM 2311 N N . LEU A 1 298 ? 26.554 6.561 -36.435 1.00 98.50 298 LEU A N 1
ATOM 2312 C CA . LEU A 1 298 ? 25.826 6.376 -37.687 1.00 98.50 298 LEU A CA 1
ATOM 2313 C C . LEU A 1 298 ? 25.776 7.671 -38.506 1.00 98.50 298 LEU A C 1
ATOM 2315 O O . LEU A 1 298 ? 26.077 7.652 -39.698 1.00 98.50 298 LEU A O 1
ATOM 2319 N N . ASN A 1 299 ? 25.466 8.799 -37.861 1.00 98.25 299 ASN A N 1
ATOM 2320 C CA . ASN A 1 299 ? 25.456 10.106 -38.517 1.00 98.25 299 ASN A CA 1
ATOM 2321 C C . ASN A 1 299 ? 26.842 10.483 -39.065 1.00 98.25 299 ASN A C 1
ATOM 2323 O O . ASN A 1 299 ? 26.937 10.994 -40.179 1.00 98.25 299 ASN A O 1
ATOM 2327 N N . SER A 1 300 ? 27.917 10.195 -38.322 1.00 98.25 300 SER A N 1
ATOM 2328 C CA . SER A 1 300 ? 29.292 10.423 -38.788 1.00 98.25 300 SER A CA 1
ATOM 2329 C C . SER A 1 300 ? 29.601 9.619 -40.053 1.00 98.25 300 SER A C 1
ATOM 2331 O O . SER A 1 300 ? 30.050 10.183 -41.049 1.00 98.25 300 SER A O 1
ATOM 2333 N N . ILE A 1 301 ? 29.297 8.318 -40.043 1.00 98.00 301 ILE A N 1
ATOM 2334 C CA . ILE A 1 301 ? 29.508 7.433 -41.198 1.00 98.00 301 ILE A CA 1
ATOM 2335 C C . ILE A 1 301 ? 28.684 7.908 -42.399 1.00 98.00 301 ILE A C 1
ATOM 2337 O O . ILE A 1 301 ? 29.165 7.891 -43.529 1.00 98.00 301 ILE A O 1
ATOM 2341 N N . GLN A 1 302 ? 27.448 8.360 -42.177 1.00 98.12 302 GLN A N 1
ATOM 2342 C CA . GLN A 1 302 ? 26.598 8.860 -43.253 1.00 98.12 302 GLN A CA 1
ATOM 2343 C C . GLN A 1 302 ? 27.183 10.117 -43.915 1.00 98.12 302 GLN A C 1
ATOM 2345 O O . GLN A 1 302 ? 27.144 10.228 -45.142 1.00 98.12 302 GLN A O 1
ATOM 2350 N N . VAL A 1 303 ? 27.766 11.034 -43.135 1.00 97.75 303 VAL A N 1
ATOM 2351 C CA . VAL A 1 303 ? 28.476 12.211 -43.665 1.00 97.75 303 VAL A CA 1
ATOM 2352 C C . VAL A 1 303 ? 29.704 11.794 -44.476 1.00 97.75 303 VAL A C 1
ATOM 2354 O O . VAL A 1 303 ? 29.891 12.284 -45.591 1.00 97.75 303 VAL A O 1
ATOM 2357 N N . GLU A 1 304 ? 30.511 10.862 -43.963 1.00 97.62 304 GLU A N 1
ATOM 2358 C CA . GLU A 1 304 ? 31.676 10.333 -44.685 1.00 97.62 304 GLU A CA 1
ATOM 2359 C C . GLU A 1 304 ? 31.274 9.668 -46.006 1.00 97.62 304 GLU A C 1
ATOM 2361 O O . GLU A 1 304 ? 31.885 9.935 -47.041 1.00 97.62 304 GLU A O 1
ATOM 2366 N N . HIS A 1 305 ? 30.208 8.863 -46.004 1.00 97.62 305 HIS A N 1
ATOM 2367 C CA . HIS A 1 305 ? 29.703 8.195 -47.201 1.00 97.62 305 HIS A CA 1
ATOM 2368 C C . HIS A 1 305 ? 29.278 9.197 -48.286 1.00 97.62 305 HIS A C 1
ATOM 2370 O O . HIS A 1 305 ? 29.641 9.032 -49.450 1.00 97.62 305 HIS A O 1
ATOM 2376 N N . VAL A 1 306 ? 28.570 10.272 -47.919 1.00 97.75 306 VAL A N 1
ATOM 2377 C CA . VAL A 1 306 ? 28.215 11.356 -48.858 1.00 97.75 306 VAL A CA 1
ATOM 2378 C C . VAL A 1 306 ? 29.467 12.050 -49.411 1.00 97.75 306 VAL A C 1
ATOM 2380 O O . VAL A 1 306 ? 29.527 12.361 -50.604 1.00 97.75 306 VAL A O 1
ATOM 2383 N N . GLY A 1 307 ? 30.486 12.256 -48.574 1.00 97.31 307 GLY A N 1
ATOM 2384 C CA . GLY A 1 307 ? 31.770 12.815 -49.000 1.00 97.31 307 GLY A CA 1
ATOM 2385 C C . GLY A 1 307 ? 32.510 11.922 -50.002 1.00 97.31 307 GLY A C 1
ATOM 2386 O O . GLY A 1 307 ? 33.013 12.418 -51.011 1.00 97.31 307 GLY A O 1
ATOM 2387 N N . VAL A 1 308 ? 32.535 10.607 -49.762 1.00 97.75 308 VAL A N 1
ATOM 2388 C CA . VAL A 1 308 ? 33.141 9.621 -50.674 1.00 97.75 308 VAL A CA 1
ATOM 2389 C C . VAL A 1 308 ? 32.385 9.539 -52.001 1.00 97.75 308 VAL A C 1
ATOM 2391 O O . VAL A 1 308 ? 33.017 9.472 -53.049 1.00 97.75 308 VAL A O 1
ATOM 2394 N N . LEU A 1 309 ? 31.051 9.597 -51.990 1.00 97.69 309 LEU A N 1
ATOM 2395 C CA . LEU A 1 309 ? 30.267 9.652 -53.230 1.00 97.69 309 LEU A CA 1
ATOM 2396 C C . LEU A 1 309 ? 30.603 10.902 -54.052 1.00 97.69 309 LEU A C 1
ATOM 2398 O O . LEU A 1 309 ? 30.865 10.800 -55.244 1.00 97.69 309 LEU A O 1
ATOM 2402 N N . SER A 1 310 ? 30.698 12.061 -53.397 1.00 97.06 310 SER A N 1
ATOM 2403 C CA . SER A 1 310 ? 31.049 13.316 -54.074 1.00 97.06 310 SER A CA 1
ATOM 2404 C C . SER A 1 310 ? 32.458 13.268 -54.683 1.00 97.06 310 SER A C 1
ATOM 2406 O O . SER A 1 310 ? 32.688 13.781 -55.775 1.00 97.06 310 SER A O 1
ATOM 2408 N N . SER A 1 311 ? 33.428 12.652 -53.994 1.00 96.94 311 SER A N 1
ATOM 2409 C CA . SER A 1 311 ? 34.785 12.501 -54.534 1.00 96.94 311 SER A CA 1
ATOM 2410 C C . SER A 1 311 ? 34.854 11.493 -55.682 1.00 96.94 311 SER A C 1
ATOM 2412 O O . SER A 1 311 ? 35.619 11.705 -56.623 1.00 96.94 311 SER A O 1
ATOM 2414 N N . PHE A 1 312 ? 34.035 10.439 -55.638 1.00 96.88 312 PHE A N 1
ATOM 2415 C CA . PHE A 1 312 ? 33.880 9.489 -56.734 1.00 96.88 312 PHE A CA 1
ATOM 2416 C C . PHE A 1 312 ? 33.289 10.154 -57.983 1.00 96.88 312 PHE A C 1
ATOM 2418 O O . PHE A 1 312 ? 33.853 9.988 -59.063 1.00 96.88 312 PHE A O 1
ATOM 2425 N N . ASP A 1 313 ? 32.229 10.953 -57.837 1.00 97.62 313 ASP A N 1
ATOM 2426 C CA . ASP A 1 313 ? 31.615 11.691 -58.951 1.00 97.62 313 ASP A CA 1
ATOM 2427 C C . ASP A 1 313 ? 32.628 12.637 -59.620 1.00 97.62 313 ASP A C 1
ATOM 2429 O O . ASP A 1 313 ? 32.778 12.623 -60.843 1.00 97.62 313 ASP A O 1
ATOM 2433 N N . ASN A 1 314 ? 33.413 13.376 -58.825 1.00 97.25 314 ASN A N 1
ATOM 2434 C CA . ASN A 1 314 ? 34.491 14.230 -59.342 1.00 97.25 314 ASN A CA 1
ATOM 2435 C C . ASN A 1 314 ? 35.568 13.421 -60.090 1.00 97.25 314 ASN A C 1
ATOM 2437 O O . ASN A 1 314 ? 36.065 13.841 -61.134 1.00 97.25 314 ASN A O 1
ATOM 2441 N N . ALA A 1 315 ? 35.963 12.258 -59.562 1.00 97.62 315 ALA A N 1
ATOM 2442 C CA . ALA A 1 315 ? 36.940 11.395 -60.225 1.00 97.62 315 ALA A CA 1
ATOM 2443 C C . ALA A 1 315 ? 36.394 10.838 -61.549 1.00 97.62 315 ALA A C 1
ATOM 2445 O O . ALA A 1 315 ? 37.137 10.744 -62.527 1.00 97.62 315 ALA A O 1
ATOM 2446 N N . GLN A 1 316 ? 35.105 10.499 -61.591 1.00 98.00 316 GLN A N 1
ATOM 2447 C CA . GLN A 1 316 ? 34.426 10.039 -62.796 1.00 98.00 316 GLN A CA 1
ATOM 2448 C C . GLN A 1 316 ? 34.385 11.136 -63.871 1.00 98.00 316 GLN A C 1
ATOM 2450 O O . GLN A 1 316 ? 34.688 10.850 -65.030 1.00 98.00 316 GLN A O 1
ATOM 2455 N N . GLU A 1 317 ? 34.117 12.388 -63.488 1.00 97.69 317 GLU A N 1
ATOM 2456 C CA . GLU A 1 317 ? 34.179 13.545 -64.391 1.00 97.69 317 GLU A CA 1
ATOM 2457 C C . GLU A 1 317 ? 35.580 13.715 -65.005 1.00 97.69 317 GLU A C 1
ATOM 2459 O O . GLU A 1 317 ? 35.715 13.793 -66.227 1.00 97.69 317 GLU A O 1
ATOM 2464 N N . VAL A 1 318 ? 36.638 13.665 -64.183 1.00 97.94 318 VAL A N 1
ATOM 2465 C CA . VAL A 1 318 ? 38.035 13.735 -64.659 1.00 97.94 318 VAL A CA 1
ATOM 2466 C C . VAL A 1 318 ? 38.374 12.571 -65.596 1.00 97.94 318 VAL A C 1
ATOM 2468 O O . VAL A 1 318 ? 39.073 12.753 -66.595 1.00 97.94 318 VAL A O 1
ATOM 2471 N N . ILE A 1 319 ? 37.888 11.363 -65.296 1.00 97.69 319 ILE A N 1
ATOM 2472 C CA . ILE A 1 319 ? 38.068 10.194 -66.166 1.00 97.69 319 ILE A CA 1
ATOM 2473 C C . ILE A 1 319 ? 37.423 10.442 -67.533 1.00 97.69 319 ILE A C 1
ATOM 2475 O O . ILE A 1 319 ? 38.027 10.116 -68.558 1.00 97.69 319 ILE A O 1
ATOM 2479 N N . ASP A 1 320 ? 36.217 11.001 -67.568 1.00 97.56 320 ASP A N 1
ATOM 2480 C CA . ASP A 1 320 ? 35.500 11.247 -68.818 1.00 97.56 320 ASP A CA 1
ATOM 2481 C C . ASP A 1 320 ? 36.122 12.399 -69.627 1.00 97.56 320 ASP A C 1
ATOM 2483 O O . ASP A 1 320 ? 36.253 12.278 -70.850 1.00 97.56 320 ASP A O 1
ATOM 2487 N N . GLU A 1 321 ? 36.631 13.445 -68.968 1.00 97.88 321 GLU A N 1
ATOM 2488 C CA . GLU A 1 321 ? 37.443 14.491 -69.608 1.00 97.88 321 GLU A CA 1
ATOM 2489 C C . GLU A 1 321 ? 38.733 13.91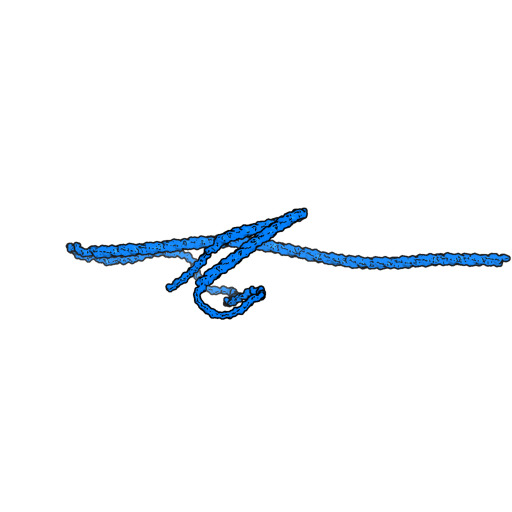4 -70.217 1.00 97.88 321 GLU A C 1
ATOM 2491 O O . GLU A 1 321 ? 39.060 14.179 -71.381 1.00 97.88 321 GLU A O 1
ATOM 2496 N N . LEU A 1 322 ? 39.448 13.062 -69.473 1.00 97.69 322 LEU A N 1
ATOM 2497 C CA . LEU A 1 322 ? 40.677 12.433 -69.955 1.00 97.69 322 LEU A CA 1
ATOM 2498 C C . LEU A 1 322 ? 40.409 11.515 -71.155 1.00 97.69 322 LEU A C 1
ATOM 2500 O O . LEU A 1 322 ? 41.170 11.547 -72.124 1.00 97.69 322 LEU A O 1
ATOM 2504 N N . LYS A 1 323 ? 39.317 10.737 -71.137 1.00 97.94 323 LYS A N 1
ATOM 2505 C CA . LYS A 1 323 ? 38.892 9.930 -72.295 1.00 97.94 323 LYS A CA 1
ATOM 2506 C C . LYS A 1 323 ? 38.647 10.804 -73.523 1.00 97.94 323 LYS A C 1
ATOM 2508 O O . LYS A 1 323 ? 39.127 10.465 -74.605 1.00 97.94 323 LYS A O 1
ATOM 2513 N N . LEU A 1 324 ? 37.946 11.931 -73.366 1.00 97.56 324 LEU A N 1
ATOM 2514 C CA . LEU A 1 324 ? 37.704 12.870 -74.464 1.00 97.56 324 LEU A CA 1
ATOM 2515 C C . LEU A 1 324 ? 39.028 13.403 -75.032 1.00 97.56 324 LEU A C 1
ATOM 2517 O O . LEU A 1 324 ? 39.203 13.459 -76.253 1.00 97.56 324 LEU A O 1
ATOM 2521 N N . LYS A 1 325 ? 39.986 13.736 -74.156 1.00 97.69 325 LYS A N 1
ATOM 2522 C CA . LYS A 1 325 ? 41.301 14.230 -74.577 1.00 97.69 325 LYS A CA 1
ATOM 2523 C C . LYS A 1 325 ? 42.128 13.170 -75.299 1.00 97.69 325 LYS A C 1
ATOM 2525 O O . LYS A 1 325 ? 42.786 13.490 -76.288 1.00 97.69 325 LYS A O 1
ATOM 2530 N N . VAL A 1 326 ? 42.075 11.919 -74.844 1.00 97.75 326 VAL A N 1
ATOM 2531 C CA . VAL A 1 326 ? 42.706 10.785 -75.536 1.00 97.75 326 VAL A CA 1
ATOM 2532 C C . VAL A 1 326 ? 42.126 10.633 -76.942 1.00 97.75 326 VAL A C 1
ATOM 2534 O O . VAL A 1 326 ? 42.899 10.596 -77.894 1.00 97.75 326 VAL A O 1
ATOM 2537 N N . MET A 1 327 ? 40.798 10.663 -77.103 1.00 96.56 327 MET A N 1
ATOM 2538 C CA . MET A 1 327 ? 40.161 10.580 -78.428 1.00 96.56 327 MET A CA 1
ATOM 2539 C C . MET A 1 327 ? 40.570 11.730 -79.362 1.00 96.56 327 MET A C 1
ATOM 2541 O O . MET A 1 327 ? 40.755 11.532 -80.564 1.00 96.56 327 MET A O 1
ATOM 2545 N N . GLU A 1 328 ? 40.693 12.951 -78.834 1.00 96.69 328 GLU A N 1
ATOM 2546 C CA . GLU A 1 328 ? 41.164 14.104 -79.606 1.00 96.69 328 GLU A CA 1
ATOM 2547 C C . GLU A 1 328 ? 42.618 13.923 -80.062 1.00 96.69 328 GLU A C 1
ATOM 2549 O O . GLU A 1 328 ? 42.920 14.127 -81.240 1.00 96.69 328 GLU A O 1
ATOM 2554 N N . LEU A 1 329 ? 43.504 13.500 -79.154 1.00 97.19 329 LEU A N 1
ATOM 2555 C CA . LEU A 1 329 ? 44.909 13.231 -79.464 1.00 97.19 329 LEU A CA 1
ATOM 2556 C C . LEU A 1 329 ? 45.065 12.086 -80.468 1.00 97.19 329 LEU A C 1
ATOM 2558 O O . LEU A 1 329 ? 45.873 12.195 -81.385 1.00 97.19 329 LEU A O 1
ATOM 2562 N N . GLU A 1 330 ? 44.284 11.014 -80.345 1.00 96.44 330 GLU A N 1
ATOM 2563 C CA . GLU A 1 330 ? 44.267 9.913 -81.313 1.00 96.44 330 GLU A CA 1
ATOM 2564 C C . GLU A 1 330 ? 43.876 10.402 -82.714 1.00 96.44 330 GLU A C 1
ATOM 2566 O O . GLU A 1 330 ? 44.567 10.087 -83.687 1.00 96.44 330 GLU A O 1
ATOM 2571 N N . ARG A 1 331 ? 42.825 11.229 -82.825 1.00 96.06 331 ARG A N 1
ATOM 2572 C CA . ARG A 1 331 ? 42.410 11.837 -84.102 1.00 96.06 331 ARG A CA 1
ATOM 2573 C C . ARG A 1 331 ? 43.513 12.715 -84.694 1.00 96.06 331 ARG A C 1
ATOM 2575 O O . ARG A 1 331 ? 43.784 12.644 -85.890 1.00 96.06 331 ARG A O 1
ATOM 2582 N N . GLU A 1 332 ? 44.155 13.526 -83.861 1.00 96.31 332 GLU A N 1
ATOM 2583 C CA . GLU A 1 332 ? 45.249 14.402 -84.278 1.00 96.31 332 GLU A CA 1
ATOM 2584 C C . GLU A 1 332 ? 46.481 13.605 -84.732 1.00 96.31 332 GLU A C 1
ATOM 2586 O O . GLU A 1 332 ? 47.095 13.944 -85.742 1.00 96.31 332 GLU A O 1
ATOM 2591 N N . VAL A 1 333 ? 46.811 12.498 -84.060 1.00 96.12 333 VAL A N 1
ATOM 2592 C CA . VAL A 1 333 ? 47.879 11.581 -84.489 1.00 96.12 333 VAL A CA 1
ATOM 2593 C C . VAL A 1 333 ? 47.564 10.965 -85.852 1.00 96.12 333 VAL A C 1
ATOM 2595 O O . VAL A 1 333 ? 48.459 10.885 -86.694 1.00 96.12 333 VAL A O 1
ATOM 2598 N N . VAL A 1 334 ? 46.321 10.536 -86.096 1.00 96.06 334 VAL A N 1
ATOM 2599 C CA . VAL A 1 334 ? 45.903 10.018 -87.413 1.00 96.06 334 VAL A CA 1
ATOM 2600 C C . VAL A 1 334 ? 46.082 11.090 -88.488 1.00 96.06 334 VAL A C 1
ATOM 2602 O O . VAL A 1 334 ? 46.765 10.842 -89.479 1.00 96.06 334 VAL A O 1
ATOM 2605 N N . ARG A 1 335 ? 45.585 12.306 -88.243 1.00 94.81 335 ARG A N 1
ATOM 2606 C CA . ARG A 1 335 ? 45.735 13.444 -89.161 1.00 94.81 335 ARG A CA 1
ATOM 2607 C C . ARG A 1 335 ? 47.206 13.761 -89.453 1.00 94.81 335 ARG A C 1
ATOM 2609 O O . ARG A 1 335 ? 47.581 14.013 -90.594 1.00 94.81 335 ARG A O 1
ATOM 2616 N N . GLN A 1 336 ? 48.065 13.750 -88.431 1.00 95.62 336 GLN A N 1
ATOM 2617 C CA . GLN A 1 336 ? 49.504 13.957 -88.615 1.00 95.62 336 GLN A CA 1
ATOM 2618 C C . GLN A 1 336 ? 50.139 12.843 -89.457 1.00 95.62 336 GLN A C 1
ATOM 2620 O O . GLN A 1 336 ? 50.986 13.137 -90.299 1.00 95.62 336 GLN A O 1
ATOM 2625 N N . ARG A 1 337 ? 49.731 11.580 -89.270 1.00 94.81 337 ARG A N 1
ATOM 2626 C CA . ARG A 1 337 ? 50.209 10.456 -90.095 1.00 94.81 337 ARG A CA 1
ATOM 2627 C C . ARG A 1 337 ? 49.812 10.608 -91.563 1.00 94.81 337 ARG A C 1
ATOM 2629 O O . ARG A 1 337 ? 50.658 10.345 -92.412 1.00 94.81 337 ARG A O 1
ATOM 2636 N N . GLU A 1 338 ? 48.586 11.046 -91.847 1.00 93.88 338 GLU A N 1
ATOM 2637 C CA . GLU A 1 338 ? 48.111 11.331 -93.213 1.00 93.88 338 GLU A CA 1
ATOM 2638 C C . GLU A 1 338 ? 48.962 12.422 -93.876 1.00 93.88 338 GLU A C 1
ATOM 2640 O O . GLU A 1 338 ? 49.559 12.180 -94.918 1.00 93.88 338 GLU A O 1
ATOM 2645 N N . VAL A 1 339 ? 49.162 13.567 -93.212 1.00 92.44 339 VAL A N 1
ATOM 2646 C CA . VAL A 1 339 ? 50.007 14.657 -93.744 1.00 92.44 339 VAL A CA 1
ATOM 2647 C C . VAL A 1 339 ? 51.449 14.204 -94.005 1.00 92.44 339 VAL A C 1
ATOM 2649 O O . VAL A 1 339 ? 52.058 14.599 -95.002 1.00 92.44 339 VAL A O 1
ATOM 2652 N N . ILE A 1 340 ? 52.021 13.380 -93.118 1.00 93.12 340 ILE A N 1
ATOM 2653 C CA . ILE A 1 340 ? 53.362 12.809 -93.315 1.00 93.12 340 ILE A CA 1
ATOM 2654 C C . ILE A 1 340 ? 53.382 11.882 -94.538 1.00 93.12 340 ILE A C 1
ATOM 2656 O O . ILE A 1 340 ? 54.357 11.912 -95.291 1.00 93.12 340 ILE A O 1
ATOM 2660 N N . PHE A 1 341 ? 52.339 11.069 -94.733 1.00 90.56 341 PHE A N 1
ATOM 2661 C CA . PHE A 1 341 ? 52.203 10.187 -95.891 1.00 90.56 341 PHE A CA 1
ATOM 2662 C C . PHE A 1 341 ? 52.118 10.988 -97.196 1.00 90.56 341 PHE A C 1
ATOM 2664 O O . PHE A 1 341 ? 52.937 10.745 -98.084 1.00 90.56 341 PHE A O 1
ATOM 2671 N N . ASP A 1 342 ? 51.236 11.988 -97.262 1.00 91.25 342 ASP A N 1
ATOM 2672 C CA . ASP A 1 342 ? 51.052 12.859 -98.431 1.00 91.25 342 ASP A CA 1
ATOM 2673 C C . ASP A 1 342 ? 52.346 13.618 -98.769 1.00 91.25 342 ASP A C 1
ATOM 2675 O O . ASP A 1 342 ? 52.824 13.598 -99.900 1.00 91.25 342 ASP A O 1
ATOM 2679 N N . THR A 1 343 ? 53.012 14.203 -97.767 1.00 89.50 343 THR A N 1
ATOM 2680 C CA . THR A 1 343 ? 54.297 14.903 -97.969 1.00 89.50 343 THR A CA 1
ATOM 2681 C C . THR A 1 343 ? 55.391 13.950 -98.463 1.00 89.50 343 THR A C 1
ATOM 2683 O O . THR A 1 343 ? 56.258 14.324 -99.259 1.00 89.50 343 THR A O 1
ATOM 2686 N N . ALA A 1 344 ? 55.418 12.715 -97.952 1.00 85.69 344 ALA A N 1
ATOM 2687 C CA . ALA A 1 344 ? 56.365 11.705 -98.408 1.00 85.69 344 ALA A CA 1
ATOM 2688 C C . ALA A 1 344 ? 56.060 11.253 -99.844 1.00 85.69 344 ALA A C 1
ATOM 2690 O O . ALA A 1 344 ? 56.995 10.949 -100.584 1.00 85.69 344 ALA A O 1
ATOM 2691 N N . GLU A 1 345 ? 54.788 11.220 -100.237 1.00 85.00 345 GLU A N 1
ATOM 2692 C CA . GLU A 1 345 ? 54.329 10.935 -101.595 1.00 85.00 345 GLU A CA 1
ATOM 2693 C C . GLU A 1 345 ? 54.707 12.035 -102.585 1.00 85.00 345 GLU A C 1
ATOM 2695 O O . GLU A 1 345 ? 55.400 11.742 -103.560 1.00 85.00 345 GLU A O 1
ATOM 2700 N N . GLU A 1 346 ? 54.396 13.295 -102.284 1.00 84.56 346 GLU A N 1
ATOM 2701 C CA . GLU A 1 346 ? 54.806 14.444 -103.102 1.00 84.56 346 GLU A CA 1
ATOM 2702 C C . GLU A 1 346 ? 56.327 14.463 -103.323 1.00 84.56 346 GLU A C 1
ATOM 2704 O O . GLU A 1 346 ? 56.813 14.654 -104.439 1.00 84.56 346 GLU A O 1
ATOM 2709 N N . LYS A 1 347 ? 57.115 14.190 -102.270 1.00 84.56 347 LYS A N 1
ATOM 2710 C CA . LYS A 1 347 ? 58.578 14.074 -102.394 1.00 84.56 347 LYS A CA 1
ATOM 2711 C C . LYS A 1 347 ? 59.003 12.954 -103.349 1.00 84.56 347 LYS A C 1
ATOM 2713 O O . LYS A 1 347 ? 59.993 13.135 -104.058 1.00 84.56 347 LYS A O 1
ATOM 2718 N N . ARG A 1 348 ? 58.298 11.814 -103.390 1.00 80.00 348 ARG A N 1
ATOM 2719 C CA . ARG A 1 348 ? 58.567 10.743 -104.371 1.00 80.00 348 ARG A CA 1
ATOM 2720 C C . ARG A 1 348 ? 58.240 11.201 -105.791 1.00 80.00 348 ARG A C 1
ATOM 2722 O O . ARG A 1 348 ? 59.044 10.958 -106.689 1.00 80.00 348 ARG A O 1
ATOM 2729 N N . GLU A 1 349 ? 57.108 11.872 -105.993 1.00 74.94 349 GLU A N 1
ATOM 2730 C CA . GLU A 1 349 ? 56.699 12.371 -107.313 1.00 74.94 349 GLU A CA 1
ATOM 2731 C C . GLU A 1 349 ? 57.692 13.396 -107.877 1.00 74.94 349 GLU A C 1
ATOM 2733 O O . GLU A 1 349 ? 58.117 13.271 -109.026 1.00 74.94 349 GLU A O 1
ATOM 2738 N N . VAL A 1 350 ? 58.150 14.351 -107.059 1.00 76.00 350 VAL A N 1
ATOM 2739 C CA . VAL A 1 350 ? 59.155 15.351 -107.468 1.00 76.00 350 VAL A CA 1
ATOM 2740 C C . VAL A 1 350 ? 60.472 14.690 -107.889 1.00 76.00 350 VAL A C 1
ATOM 2742 O O . VAL A 1 350 ? 61.070 15.086 -108.892 1.00 76.00 350 VAL A O 1
ATOM 2745 N N . ILE A 1 351 ? 60.916 13.653 -107.169 1.00 73.00 351 ILE A N 1
ATOM 2746 C CA . ILE A 1 351 ? 62.120 12.889 -107.537 1.00 73.00 351 ILE A CA 1
ATOM 2747 C C . ILE A 1 351 ? 61.904 12.123 -108.853 1.00 73.00 351 ILE A C 1
ATOM 2749 O O . ILE A 1 351 ? 62.824 12.046 -109.665 1.00 73.00 351 ILE A O 1
ATOM 2753 N N . SER A 1 352 ? 60.702 11.591 -109.095 1.00 67.06 352 SER A N 1
ATOM 2754 C CA . SER A 1 352 ? 60.382 10.861 -110.329 1.00 67.06 352 SER A CA 1
ATOM 2755 C C . SER A 1 352 ? 60.297 11.764 -111.566 1.00 67.06 352 SER A C 1
ATOM 2757 O O . SER A 1 352 ? 60.663 11.320 -112.650 1.00 67.06 352 SER A O 1
ATOM 2759 N N . ILE A 1 353 ? 59.826 13.009 -111.429 1.00 67.50 353 ILE A N 1
ATOM 2760 C CA . ILE A 1 353 ? 59.722 13.974 -112.540 1.00 67.50 353 ILE A CA 1
ATOM 2761 C C . ILE A 1 353 ? 61.088 14.594 -112.873 1.00 67.50 353 ILE A C 1
ATOM 2763 O O . ILE A 1 353 ? 61.367 14.855 -114.036 1.00 67.50 353 ILE A O 1
ATOM 2767 N N . GLY A 1 354 ? 61.966 14.791 -111.883 1.00 60.44 354 GLY A N 1
ATOM 2768 C CA . GLY A 1 354 ? 63.322 15.315 -112.103 1.00 60.44 354 GLY A CA 1
ATOM 2769 C C . GLY A 1 354 ? 64.320 14.322 -112.721 1.00 60.44 354 GLY A C 1
ATOM 2770 O O . GLY A 1 354 ? 65.454 14.707 -112.997 1.00 60.44 354 GLY A O 1
ATOM 2771 N N . ALA A 1 355 ? 63.927 13.058 -112.904 1.00 55.84 355 ALA A N 1
ATOM 2772 C CA . ALA A 1 355 ? 64.754 11.992 -113.478 1.00 55.84 355 ALA A CA 1
ATOM 2773 C C . ALA A 1 355 ? 64.367 11.604 -114.924 1.00 55.84 355 ALA A C 1
ATOM 2775 O O . ALA A 1 355 ? 64.977 10.688 -115.481 1.00 55.84 355 ALA A O 1
ATOM 2776 N N . ALA A 1 356 ? 63.375 12.281 -115.514 1.00 48.84 356 ALA A N 1
ATOM 2777 C CA . ALA A 1 356 ? 62.995 12.195 -116.927 1.00 48.84 356 ALA A CA 1
ATOM 2778 C C . ALA A 1 356 ? 63.509 13.427 -117.682 1.00 48.84 356 ALA A C 1
ATOM 2780 O O . ALA A 1 356 ? 63.908 13.261 -118.858 1.00 48.84 356 ALA A O 1
#

Solvent-accessible surface area (backbone atoms only — not comparable to full-atom values): 22138 Å² total; per-residue (Å²): 142,80,84,84,82,91,81,82,84,79,93,79,88,61,70,73,62,52,51,57,50,53,50,54,51,48,53,51,52,50,51,46,51,52,45,52,54,52,48,50,51,56,53,58,57,51,78,72,58,82,84,82,63,73,71,59,56,53,58,48,52,52,50,50,52,50,46,53,51,50,47,51,51,52,52,50,54,52,51,52,52,50,51,50,50,53,52,50,53,50,50,56,48,49,55,55,51,54,59,64,60,70,80,66,83,82,88,83,88,88,89,82,89,83,88,83,84,92,78,82,87,81,86,87,83,82,87,78,84,84,86,88,82,91,78,90,87,79,83,88,79,88,84,88,83,89,88,82,83,87,79,83,89,74,91,76,90,81,87,82,87,82,83,84,83,82,87,77,87,81,79,89,77,88,86,85,81,90,83,85,84,80,90,79,98,71,92,72,70,67,64,60,53,50,53,54,50,52,50,50,52,52,51,53,52,49,52,50,52,52,52,52,52,51,52,51,53,51,50,55,50,50,55,51,50,52,51,51,53,51,52,49,54,52,49,53,51,50,53,52,50,52,53,51,51,52,51,50,51,54,50,51,54,50,54,51,53,52,51,49,54,51,51,54,54,50,50,52,52,51,53,53,52,49,54,51,51,52,50,54,52,51,51,51,52,52,49,55,50,52,51,52,52,51,52,53,50,52,54,51,52,53,53,50,50,54,51,51,52,54,52,48,53,53,50,50,51,52,50,53,52,48,51,53,50,49,55,52,51,52,52,51,50,52,54,51,51,50,53,52,50,53,55,54,47,54,54,50,51,55,56,58,62,75,73,111

pLDDT: mean 72.14, std 24.62, range [29.03, 98.75]

Sequence (356 aa):
MEGVETKSFSLVEGSQIGSKFSTCLAENVEGFQQCVKEILKLIEQDGNLSETTSEFCDGKKSKLTTHVAELSRMHAVLVDQHAHLIGEFSKDCESKIEKQYLDSYDSSSPQVTQMFTPDKTSNTRKCRTPIGLDALLSSGGGGSYASRREGSESSFSLSSDSDSESFMSINKLRISPVNDDALKVKETKAPEVQTLVDENTNLKECNRRLQEEVSIYVADISVRNDQITELSRNLDQSMSDIGRLKMEVSEKCRSVNDLNKHLDSLKLKKDEVTAKVDTLRAEKRSQDNLVRELETCLNSIQVEHVGVLSSFDNAQEVIDELKLKVMELEREVVRQREVIFDTAEEKREVISIGAA

Organism: Helianthus annuus (NCBI:txid4232)

Radius of gyration: 64.03 Å; Cα contacts (8 Å, |Δi|>4): 16; chains: 1; bounding box: 127×66×236 Å

Secondary structure (DSSP, 8-state):
-------PPP----HHHHHHHHHHHHHHHHHHHHHHHHHHHHHHHHTT-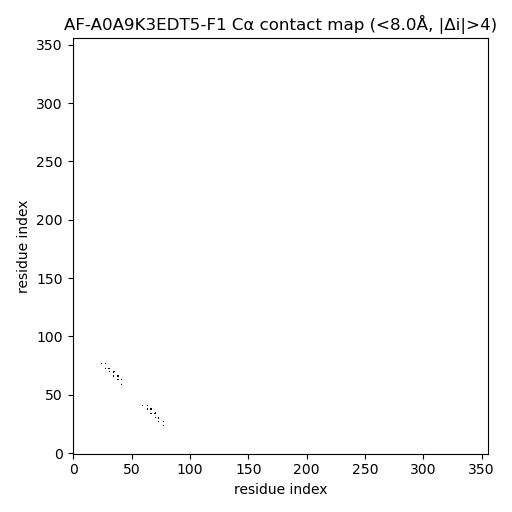-S--HHHHHHHHHHHHHHHHHHHHHHHHHHHHHHHHHHHHHHHHHHHHHHHHSS----------------------PPPPPP-------------------------------------------------------S-HHHHHHHHHHHHHHHHHHHHHHHHHHHHHHHHHHHHHHHHHHHHHHHHHHHHHHHHHHHHHHHHHHHHHHHHHHHHHHHHHHHHHHHHHHHHHHHHHHHHHHHHHHHHHHHHHHHHHHHHHHHHHHHHHHHHHHHHHHHHHHHHHHHHHHHHHHHHHHHHHHHHHTT-